Protein AF-A0A940QWM5-F1 (afdb_monomer)

Secondary structure (DSSP, 8-state):
-HHHHHHHHHHHHHHHHSS---HHHHHS-TTS-S---HHHHHHHHHHHHHH--TT-STTSHHHHHTTS----SGGG-----------THIIIIIIHHHHHHHHHHHHHHS-S--HHHHHHHHHHHHHHHHHHHHHSSB--SSTT-GGG-SSPPPBPHHHHHHHHHHHHHHHHHHHHHHHHTT---SS-TTTTT-HHHHHHHHHHHHHHHHHHTGGGTT-TTT-TGGGG-

Structure (mmCIF, N/CA/C/O backbone):
data_AF-A0A940QWM5-F1
#
_entry.id   AF-A0A940QWM5-F1
#
loop_
_atom_site.group_PDB
_atom_site.id
_atom_site.type_symbol
_atom_site.label_atom_id
_atom_site.label_alt_id
_atom_site.label_comp_id
_atom_site.label_asym_id
_atom_site.label_entity_id
_atom_site.label_seq_id
_atom_site.pdbx_PDB_ins_code
_atom_site.Cartn_x
_atom_site.Cartn_y
_atom_site.Cartn_z
_a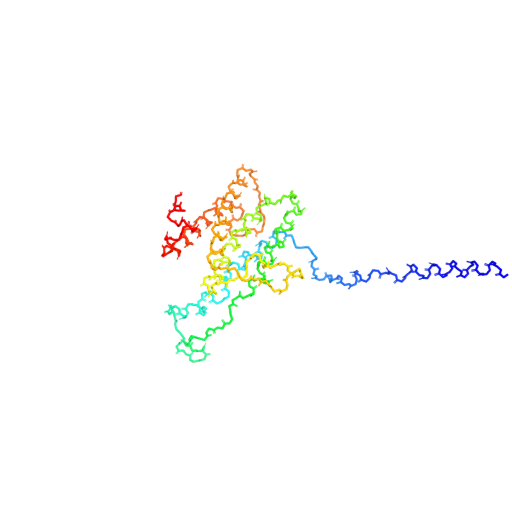tom_site.occupancy
_atom_site.B_iso_or_equiv
_atom_site.auth_seq_id
_atom_site.auth_comp_id
_atom_site.auth_asym_id
_atom_site.auth_atom_id
_atom_site.pdbx_PDB_model_num
ATOM 1 N N . MET A 1 1 ? 19.180 -44.931 -60.165 1.00 54.53 1 MET A N 1
ATOM 2 C CA . MET A 1 1 ? 18.031 -45.004 -59.230 1.00 54.53 1 MET A CA 1
ATOM 3 C C . MET A 1 1 ? 18.411 -44.701 -57.780 1.00 54.53 1 MET A C 1
ATOM 5 O O . MET A 1 1 ? 17.849 -43.767 -57.232 1.00 54.53 1 MET A O 1
ATOM 9 N N . LYS A 1 2 ? 19.409 -45.367 -57.171 1.00 53.19 2 LYS A N 1
ATOM 10 C CA . LYS A 1 2 ? 19.824 -45.091 -55.772 1.00 53.19 2 LYS A CA 1
ATOM 11 C C . LYS A 1 2 ? 20.238 -43.626 -55.506 1.00 53.19 2 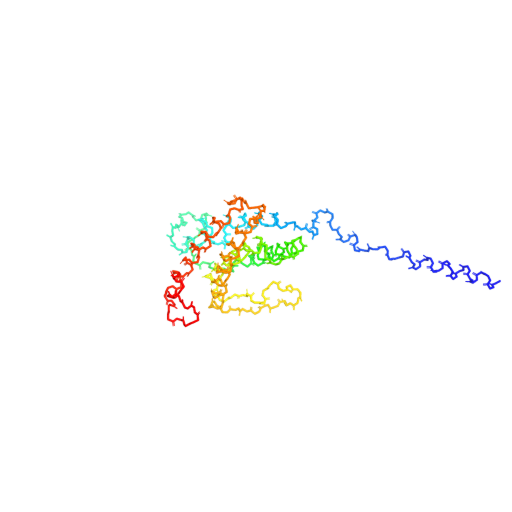LYS A C 1
ATOM 13 O O . LYS A 1 2 ? 19.838 -43.060 -54.502 1.00 53.19 2 LYS A O 1
ATOM 18 N N . LYS A 1 3 ? 20.945 -42.973 -56.443 1.00 61.34 3 LYS A N 1
ATOM 19 C CA . LYS A 1 3 ? 21.358 -41.552 -56.329 1.00 61.34 3 LYS A CA 1
ATOM 20 C C . LYS A 1 3 ? 20.189 -40.547 -56.339 1.00 61.34 3 LYS A C 1
ATOM 22 O O . LYS A 1 3 ? 20.289 -39.502 -55.712 1.00 61.34 3 LYS A O 1
ATOM 27 N N . ILE A 1 4 ? 19.078 -40.888 -57.001 1.00 75.69 4 ILE A N 1
ATOM 28 C CA . ILE A 1 4 ? 17.851 -40.071 -57.036 1.00 75.69 4 ILE A CA 1
ATOM 29 C C . ILE A 1 4 ? 17.110 -40.137 -55.697 1.00 75.69 4 ILE A C 1
ATOM 31 O O . ILE A 1 4 ? 16.629 -39.115 -55.223 1.00 75.69 4 ILE A O 1
ATOM 35 N N . PHE A 1 5 ? 17.105 -41.303 -55.042 1.00 75.25 5 PHE A N 1
ATOM 36 C CA . PHE A 1 5 ? 16.548 -41.450 -53.695 1.00 75.25 5 PHE A CA 1
ATOM 37 C C . PHE A 1 5 ? 17.319 -40.634 -52.647 1.00 75.25 5 PHE A C 1
ATOM 39 O O . PHE A 1 5 ? 16.693 -40.018 -51.791 1.00 75.25 5 PHE A O 1
ATOM 46 N N . TYR A 1 6 ? 18.652 -40.553 -52.743 1.00 78.88 6 TYR A N 1
ATOM 47 C CA . TYR A 1 6 ? 19.446 -39.699 -51.846 1.00 78.88 6 TYR A CA 1
ATOM 48 C C . TYR A 1 6 ? 19.176 -38.202 -52.061 1.00 78.88 6 TYR A C 1
ATOM 50 O O . TYR A 1 6 ? 19.052 -37.464 -51.089 1.00 78.88 6 TYR A O 1
ATOM 58 N N . LEU A 1 7 ? 19.012 -37.756 -53.312 1.00 78.44 7 LEU A N 1
ATOM 59 C CA . LEU A 1 7 ? 18.635 -36.371 -53.629 1.00 78.44 7 LEU A CA 1
ATOM 60 C C . LEU A 1 7 ? 17.230 -36.016 -53.117 1.00 78.44 7 LEU A C 1
ATOM 62 O O . LEU A 1 7 ? 17.042 -34.947 -52.545 1.00 78.44 7 LEU A O 1
ATOM 66 N N . LEU A 1 8 ? 16.265 -36.929 -53.255 1.00 78.56 8 LEU A N 1
ATOM 67 C CA . LEU A 1 8 ? 14.910 -36.771 -52.714 1.00 78.56 8 LEU A CA 1
ATOM 68 C C . LEU A 1 8 ? 14.879 -36.757 -51.180 1.00 78.56 8 LEU A C 1
ATOM 70 O O . LEU A 1 8 ? 14.097 -36.005 -50.603 1.00 78.56 8 LEU A O 1
ATOM 74 N N . ALA A 1 9 ? 15.735 -37.541 -50.519 1.00 78.44 9 ALA A N 1
ATOM 75 C CA . ALA A 1 9 ? 15.852 -37.557 -49.062 1.00 78.44 9 ALA A CA 1
ATOM 76 C C . ALA A 1 9 ? 16.466 -36.257 -48.513 1.00 78.44 9 ALA A C 1
ATOM 78 O O . ALA A 1 9 ? 15.956 -35.702 -47.543 1.00 78.44 9 ALA A O 1
ATOM 79 N N . VAL A 1 10 ? 17.509 -35.729 -49.165 1.00 78.81 10 VAL A N 1
ATOM 80 C CA . VAL A 1 10 ? 18.118 -34.437 -48.803 1.00 78.81 10 VAL A CA 1
ATOM 81 C C . VAL A 1 10 ? 17.146 -33.282 -49.062 1.00 78.81 10 VAL A C 1
ATOM 83 O O . VAL A 1 10 ? 16.999 -32.410 -48.211 1.00 78.81 10 VAL A O 1
ATOM 86 N N . ALA A 1 11 ? 16.413 -33.304 -50.181 1.00 75.50 11 ALA A N 1
ATOM 87 C CA . ALA A 1 11 ? 15.377 -32.312 -50.466 1.00 75.50 11 ALA A CA 1
ATOM 88 C C . ALA A 1 11 ? 14.242 -32.345 -49.428 1.00 75.50 11 ALA A C 1
ATOM 90 O O . ALA A 1 11 ? 13.828 -31.293 -48.949 1.00 75.50 11 ALA A O 1
ATOM 91 N N . ASN A 1 12 ? 13.792 -33.534 -49.008 1.00 70.31 12 ASN A N 1
ATOM 92 C CA . ASN A 1 12 ? 12.804 -33.667 -47.931 1.00 70.31 12 ASN A CA 1
ATOM 93 C C . ASN A 1 12 ? 13.318 -33.096 -46.602 1.00 70.31 12 ASN A C 1
ATOM 95 O O . ASN A 1 12 ? 12.581 -32.394 -45.918 1.00 70.31 12 ASN A O 1
ATOM 99 N N . MET A 1 13 ? 14.590 -33.333 -46.267 1.00 68.00 13 MET A N 1
ATOM 100 C CA . MET A 1 13 ? 15.215 -32.852 -45.029 1.00 68.00 13 MET A CA 1
ATOM 101 C C . MET A 1 13 ? 15.344 -31.315 -44.974 1.00 68.00 13 MET A C 1
ATOM 103 O O . MET A 1 13 ? 15.292 -30.729 -43.894 1.00 68.00 13 MET A O 1
ATOM 107 N N . ILE A 1 14 ? 15.448 -30.647 -46.129 1.00 67.25 14 ILE A N 1
ATOM 108 C CA . ILE A 1 14 ? 15.460 -29.175 -46.237 1.00 67.25 14 ILE A CA 1
ATOM 109 C C . ILE A 1 14 ? 14.042 -28.586 -46.107 1.00 67.25 14 ILE A C 1
ATOM 111 O O . ILE A 1 14 ? 13.872 -27.478 -45.603 1.00 67.25 14 ILE A O 1
ATOM 115 N N . ILE A 1 15 ? 13.003 -29.327 -46.505 1.00 66.06 15 ILE A N 1
ATOM 116 C CA . ILE A 1 15 ? 11.611 -28.854 -46.432 1.00 66.06 15 ILE A CA 1
ATOM 117 C C . ILE A 1 15 ? 11.089 -28.887 -44.984 1.00 66.06 15 ILE A C 1
ATOM 119 O O . ILE A 1 15 ? 10.411 -27.951 -44.562 1.00 66.06 15 ILE A O 1
ATOM 123 N N . VAL A 1 16 ? 11.457 -29.895 -44.179 1.00 63.28 16 VAL A N 1
ATOM 124 C CA . VAL A 1 16 ? 11.027 -29.977 -42.764 1.00 63.28 16 VAL A CA 1
ATOM 125 C C . VAL A 1 16 ? 11.722 -28.981 -41.826 1.00 63.28 16 VAL A C 1
ATOM 127 O O . VAL A 1 16 ? 11.174 -28.678 -40.771 1.00 63.28 16 VAL A O 1
ATOM 130 N N . SER A 1 17 ? 12.872 -28.407 -42.197 1.00 61.56 17 SER A N 1
ATOM 131 C CA . SER A 1 17 ? 13.551 -27.371 -41.395 1.00 61.56 17 SER A CA 1
ATOM 132 C C . SER A 1 17 ? 13.038 -25.947 -41.660 1.00 61.56 17 SER A C 1
ATOM 134 O O . SER A 1 17 ? 13.296 -25.040 -40.870 1.00 61.56 17 SER A O 1
ATOM 136 N N . SER A 1 18 ? 12.259 -25.735 -42.729 1.00 60.62 18 SER A N 1
ATOM 137 C CA . SER A 1 18 ? 11.735 -24.415 -43.116 1.00 60.62 18 SER A CA 1
ATOM 138 C C . SER A 1 18 ? 10.370 -24.064 -42.496 1.00 60.62 18 SER A C 1
ATOM 140 O O . SER A 1 18 ? 9.967 -22.900 -42.557 1.00 60.62 18 SER A O 1
ATOM 142 N N . CYS A 1 19 ? 9.644 -25.023 -41.913 1.00 58.97 19 CYS A N 1
ATOM 143 C CA . CYS A 1 19 ? 8.270 -24.821 -41.421 1.00 58.97 19 CYS A CA 1
ATOM 144 C C . CYS A 1 19 ? 8.145 -24.475 -39.926 1.00 58.97 19 CYS A C 1
ATOM 146 O O . CYS A 1 19 ? 7.031 -24.384 -39.421 1.00 58.97 19 CYS A O 1
ATOM 148 N N . GLN A 1 20 ? 9.246 -24.206 -39.222 1.00 56.38 20 GLN A N 1
ATOM 149 C CA . GLN A 1 20 ? 9.218 -23.688 -37.844 1.00 56.38 20 GLN A CA 1
ATOM 150 C C . GLN A 1 20 ? 9.724 -22.241 -37.754 1.00 56.38 20 GLN A C 1
ATOM 152 O O . GLN A 1 20 ? 10.465 -21.874 -36.843 1.00 56.38 20 GLN A O 1
ATOM 157 N N . LYS A 1 21 ? 9.325 -21.376 -38.695 1.00 55.66 21 LYS A N 1
ATOM 158 C CA . LYS A 1 21 ? 9.526 -19.929 -38.528 1.00 55.66 21 LYS A CA 1
ATOM 159 C C . LYS A 1 21 ? 8.584 -19.407 -37.432 1.00 55.66 21 LYS A C 1
ATOM 161 O O . LYS A 1 21 ? 7.439 -19.076 -37.700 1.00 55.66 21 LYS A O 1
ATOM 166 N N . ARG A 1 22 ? 9.097 -19.433 -36.197 1.00 57.00 22 ARG A N 1
ATOM 167 C CA . ARG A 1 22 ? 8.758 -18.648 -34.992 1.00 57.00 22 ARG A CA 1
ATOM 168 C C . ARG A 1 22 ? 7.387 -17.953 -35.023 1.00 57.00 22 ARG A C 1
ATOM 170 O O . ARG A 1 22 ? 7.308 -16.738 -35.179 1.00 57.00 22 ARG A O 1
ATOM 177 N N . PHE A 1 23 ? 6.315 -18.712 -34.788 1.00 60.72 23 PHE A N 1
ATOM 178 C CA . PHE A 1 23 ? 4.991 -18.146 -34.482 1.00 60.72 23 PHE A CA 1
ATOM 179 C C . PHE A 1 23 ? 5.047 -17.152 -33.309 1.00 60.72 23 PHE A C 1
ATOM 181 O O . PHE A 1 23 ? 4.316 -16.164 -33.302 1.00 60.72 23 PHE A O 1
ATOM 188 N N . ASP A 1 24 ? 5.978 -17.364 -32.378 1.00 64.12 24 ASP A N 1
ATOM 189 C CA . ASP A 1 24 ? 6.216 -16.505 -31.219 1.00 64.12 24 ASP A CA 1
ATOM 190 C C . ASP A 1 24 ? 6.539 -15.049 -31.599 1.00 64.12 24 ASP A C 1
ATOM 192 O O . ASP A 1 24 ? 6.161 -14.130 -30.880 1.00 64.12 24 ASP A O 1
ATOM 196 N N . GLU A 1 25 ? 7.205 -14.803 -32.737 1.00 65.62 25 GLU A N 1
ATOM 197 C CA . GLU A 1 25 ? 7.514 -13.436 -33.190 1.00 65.62 25 GLU A CA 1
ATOM 198 C C . GLU A 1 25 ? 6.283 -12.708 -33.744 1.00 65.62 25 GLU A C 1
ATOM 200 O O . GLU A 1 25 ? 6.202 -11.489 -33.631 1.00 65.62 25 GLU A O 1
ATOM 205 N N . LEU A 1 26 ? 5.305 -13.439 -34.291 1.00 67.62 26 LEU A N 1
ATOM 206 C CA . LEU A 1 26 ? 4.043 -12.876 -34.788 1.00 67.62 26 LEU A CA 1
ATOM 207 C C . LEU A 1 26 ? 3.031 -12.615 -33.664 1.00 67.62 26 LEU A C 1
ATOM 209 O O . LEU A 1 26 ? 2.110 -11.821 -33.841 1.00 67.62 26 LEU A O 1
ATOM 213 N N . GLN A 1 27 ? 3.190 -13.275 -32.512 1.00 68.38 27 GLN A N 1
ATOM 214 C CA . GLN A 1 27 ? 2.383 -13.019 -31.316 1.00 68.38 27 GLN A CA 1
ATOM 215 C C . GLN A 1 27 ? 2.875 -11.815 -30.507 1.00 68.38 27 GLN A C 1
ATOM 217 O O . GLN A 1 27 ? 2.124 -11.287 -29.684 1.00 68.38 27 GLN A O 1
ATOM 222 N N . LYS A 1 28 ? 4.111 -11.354 -30.736 1.00 69.69 28 LYS A N 1
ATOM 223 C CA . LYS A 1 28 ? 4.620 -10.140 -30.099 1.00 69.69 28 LYS A CA 1
ATOM 224 C C . LYS A 1 28 ? 3.890 -8.930 -30.653 1.00 69.69 28 LYS A C 1
ATOM 226 O O . LYS A 1 28 ? 4.071 -8.554 -31.806 1.00 69.69 28 LYS A O 1
ATOM 231 N N . ASN A 1 29 ? 3.075 -8.306 -29.812 1.00 72.19 29 ASN A N 1
ATOM 232 C CA . ASN A 1 29 ? 2.427 -7.052 -30.153 1.00 72.19 29 ASN A CA 1
ATOM 233 C C . ASN A 1 29 ? 3.481 -5.929 -30.148 1.00 72.19 29 ASN A C 1
ATOM 235 O O . ASN A 1 29 ? 3.930 -5.547 -29.070 1.00 72.19 29 ASN A O 1
ATOM 239 N N . PRO A 1 30 ? 3.857 -5.350 -31.304 1.00 70.00 30 PRO A N 1
ATOM 240 C CA . PRO A 1 30 ? 4.897 -4.321 -31.362 1.00 70.00 30 PRO A CA 1
ATOM 241 C C . PRO A 1 30 ? 4.479 -3.010 -30.675 1.00 70.00 30 PRO A C 1
ATOM 243 O O . PRO A 1 30 ? 5.323 -2.152 -30.431 1.00 70.00 30 PRO A O 1
ATOM 246 N N . ASN A 1 31 ? 3.190 -2.852 -30.355 1.00 73.88 31 ASN A N 1
ATOM 247 C CA . ASN A 1 31 ? 2.646 -1.680 -29.672 1.00 73.88 31 ASN A CA 1
ATOM 248 C C . ASN A 1 31 ? 2.609 -1.837 -28.143 1.00 73.88 31 ASN A C 1
ATOM 250 O O . ASN A 1 31 ? 2.188 -0.912 -27.450 1.00 73.88 31 ASN A O 1
ATOM 254 N N . VAL A 1 32 ? 3.001 -2.996 -27.604 1.00 65.50 32 VAL A N 1
ATOM 255 C CA . VAL A 1 32 ? 3.015 -3.264 -26.162 1.00 65.50 32 VAL A CA 1
ATOM 256 C C . VAL A 1 32 ? 4.427 -3.660 -25.763 1.00 65.50 32 VAL A C 1
ATOM 258 O O . VAL A 1 32 ? 5.011 -4.572 -26.336 1.00 65.50 32 VAL A O 1
ATOM 261 N N . SER A 1 33 ? 4.993 -2.959 -24.780 1.00 66.00 33 SER A N 1
ATOM 262 C CA . SER A 1 33 ? 6.296 -3.346 -24.249 1.00 66.00 33 SER A CA 1
ATOM 263 C C . SER A 1 33 ? 6.164 -4.638 -23.447 1.00 66.00 33 SER A C 1
ATOM 265 O O . SER A 1 33 ? 5.393 -4.685 -22.488 1.00 66.00 33 SER A O 1
ATOM 267 N N . ASP A 1 34 ? 6.962 -5.650 -23.792 1.00 68.12 34 ASP A N 1
ATOM 268 C CA . ASP A 1 34 ? 7.088 -6.884 -23.003 1.00 68.12 34 ASP A CA 1
ATOM 269 C C . ASP A 1 34 ? 7.675 -6.606 -21.602 1.00 68.12 34 ASP A C 1
ATOM 271 O O . ASP A 1 34 ? 7.475 -7.382 -20.669 1.00 68.12 34 ASP A O 1
ATOM 275 N N . VAL A 1 35 ? 8.414 -5.496 -21.449 1.00 73.94 35 VAL A N 1
ATOM 276 C CA . VAL A 1 35 ? 9.141 -5.132 -20.226 1.00 73.94 35 VAL A CA 1
ATOM 277 C C . VAL A 1 35 ? 8.912 -3.656 -19.907 1.00 73.94 35 VAL A C 1
ATOM 279 O O . VAL A 1 35 ? 9.296 -2.773 -20.677 1.00 73.94 35 VAL A O 1
ATOM 282 N N . ALA A 1 36 ? 8.292 -3.367 -18.764 1.00 84.69 36 ALA A N 1
ATOM 283 C CA . ALA A 1 36 ? 8.139 -2.004 -18.262 1.00 84.69 36 ALA A CA 1
ATOM 284 C C . ALA A 1 36 ? 9.213 -1.726 -17.197 1.00 84.69 36 ALA A C 1
ATOM 286 O O . ALA A 1 36 ? 9.302 -2.480 -16.228 1.00 84.69 36 ALA A O 1
ATOM 287 N N . PRO A 1 37 ? 10.038 -0.675 -17.339 1.00 92.19 37 PRO A N 1
ATOM 288 C CA . PRO A 1 37 ? 11.067 -0.386 -16.352 1.00 92.19 37 PRO A CA 1
ATOM 289 C C . PRO A 1 37 ? 10.434 0.047 -15.009 1.00 92.19 37 PRO A C 1
ATOM 291 O O . PRO A 1 37 ? 9.381 0.700 -15.008 1.00 92.19 37 PRO A O 1
ATOM 294 N N . PRO A 1 38 ? 11.062 -0.277 -13.858 1.00 95.81 38 PRO A N 1
ATOM 295 C CA . PRO A 1 38 ? 10.472 -0.057 -12.533 1.00 95.81 38 PRO A CA 1
ATOM 296 C C . PRO A 1 38 ? 10.094 1.395 -12.243 1.00 95.81 38 PRO A C 1
ATOM 298 O O . PRO A 1 38 ? 9.113 1.651 -11.557 1.00 95.81 38 PRO A O 1
ATOM 301 N N . ASN A 1 39 ? 10.833 2.356 -12.794 1.00 96.31 39 ASN A N 1
ATOM 302 C CA . ASN A 1 39 ? 10.568 3.783 -12.626 1.00 96.31 39 ASN A CA 1
ATOM 303 C C . ASN A 1 39 ? 9.244 4.231 -13.263 1.00 96.31 39 ASN A C 1
ATOM 305 O O . ASN A 1 39 ? 8.525 5.033 -12.672 1.00 96.31 39 ASN A O 1
ATOM 309 N N . LEU A 1 40 ? 8.897 3.713 -14.444 1.00 95.69 40 LEU A N 1
ATOM 310 C CA . LEU A 1 40 ? 7.619 4.018 -15.093 1.00 95.69 40 LEU A CA 1
ATOM 311 C C . LEU A 1 40 ? 6.458 3.338 -14.366 1.00 95.69 40 LEU A C 1
ATOM 313 O O . LEU A 1 40 ? 5.396 3.939 -14.213 1.00 95.69 40 LEU A O 1
ATOM 317 N N . LEU A 1 41 ? 6.676 2.118 -13.867 1.00 96.00 41 LEU A N 1
ATOM 318 C CA . LEU A 1 41 ? 5.698 1.427 -13.028 1.00 96.00 41 LEU A CA 1
ATOM 319 C C . LEU A 1 41 ? 5.469 2.177 -11.715 1.00 96.00 41 LEU A C 1
ATOM 321 O O . LEU A 1 41 ? 4.319 2.406 -11.352 1.00 96.00 41 LEU A O 1
ATOM 325 N N . LEU A 1 42 ? 6.535 2.631 -11.048 1.00 97.38 42 LEU A N 1
ATOM 326 C CA . LEU A 1 42 ? 6.434 3.459 -9.850 1.00 97.38 42 LEU A CA 1
ATOM 327 C C . LEU A 1 42 ? 5.654 4.740 -10.144 1.00 97.38 42 LEU A C 1
ATOM 329 O O . LEU A 1 42 ? 4.693 5.035 -9.443 1.00 97.38 42 LEU A O 1
ATOM 333 N N . ASN A 1 43 ? 6.005 5.463 -11.208 1.00 96.25 43 ASN A N 1
ATOM 334 C CA . ASN A 1 43 ? 5.303 6.683 -11.594 1.00 96.25 43 ASN A CA 1
ATOM 335 C C . ASN A 1 43 ? 3.798 6.440 -11.787 1.00 96.25 43 ASN A C 1
ATOM 337 O O . ASN A 1 43 ? 2.976 7.152 -11.213 1.00 96.25 43 ASN A O 1
ATOM 341 N N . LYS A 1 44 ? 3.426 5.379 -12.510 1.00 94.19 44 LYS A N 1
ATOM 342 C CA . LYS A 1 44 ? 2.024 4.986 -12.656 1.00 94.19 44 LYS A CA 1
ATOM 343 C C . LYS A 1 44 ? 1.368 4.672 -11.307 1.00 94.19 44 LYS A C 1
ATOM 345 O O . LYS A 1 44 ? 0.280 5.164 -11.041 1.00 94.19 44 LYS A O 1
ATOM 350 N N . LEU A 1 45 ? 2.009 3.873 -10.458 1.00 95.44 45 LEU A N 1
ATOM 351 C CA . LEU A 1 45 ? 1.462 3.480 -9.155 1.00 95.44 45 LEU A CA 1
ATOM 352 C C . LEU A 1 45 ? 1.237 4.679 -8.229 1.00 95.44 45 LEU A C 1
ATOM 354 O O . LEU A 1 45 ? 0.268 4.706 -7.471 1.00 95.44 45 LEU A O 1
ATOM 358 N N . LEU A 1 46 ? 2.118 5.677 -8.293 1.00 95.38 46 LEU A N 1
ATOM 359 C CA . LEU A 1 46 ? 1.960 6.927 -7.560 1.00 95.38 46 LEU A CA 1
ATOM 360 C C . LEU A 1 46 ? 0.825 7.785 -8.140 1.00 95.38 46 LEU A C 1
ATOM 362 O O . LEU A 1 46 ? 0.118 8.450 -7.384 1.00 95.38 46 LEU A O 1
ATOM 366 N N . ASN A 1 47 ? 0.607 7.750 -9.458 1.00 92.69 47 ASN A N 1
ATOM 367 C CA . ASN A 1 47 ? -0.554 8.388 -10.079 1.00 92.69 47 ASN A CA 1
ATOM 368 C C . ASN A 1 47 ? -1.862 7.711 -9.640 1.00 92.69 47 ASN A C 1
ATOM 370 O O . ASN A 1 47 ? -2.781 8.403 -9.203 1.00 92.69 47 ASN A O 1
ATOM 374 N N . ASP A 1 48 ? -1.902 6.377 -9.634 1.00 89.50 48 ASP A N 1
ATOM 375 C CA . ASP A 1 48 ? -3.039 5.607 -9.123 1.00 89.50 48 ASP A CA 1
ATOM 376 C C . ASP A 1 48 ? -3.306 5.956 -7.645 1.00 89.50 48 ASP A C 1
ATOM 378 O O . ASP A 1 48 ? -4.442 6.225 -7.266 1.00 89.50 48 ASP A O 1
ATOM 382 N N . LEU A 1 49 ? -2.252 6.080 -6.825 1.00 89.94 49 LEU A N 1
ATOM 383 C CA . LEU A 1 49 ? -2.374 6.499 -5.423 1.00 89.94 49 LEU A CA 1
ATOM 384 C C . LEU A 1 49 ? -3.016 7.890 -5.287 1.00 89.94 49 LEU A C 1
ATOM 386 O O . LEU A 1 49 ? -3.800 8.118 -4.368 1.00 89.94 49 LEU A O 1
ATOM 390 N N . SER A 1 50 ? -2.695 8.818 -6.194 1.00 84.75 50 SER A N 1
ATOM 391 C CA . SER A 1 50 ? -3.255 10.177 -6.192 1.00 84.75 50 SER A CA 1
ATOM 392 C C . SER A 1 50 ? -4.733 10.225 -6.592 1.00 84.75 50 SER A C 1
ATOM 394 O O . SER A 1 50 ? -5.465 11.086 -6.106 1.00 84.75 50 SER A O 1
ATOM 396 N N . ALA A 1 51 ? -5.179 9.286 -7.431 1.00 80.44 51 ALA A N 1
ATOM 397 C CA . ALA A 1 51 ? -6.582 9.137 -7.810 1.00 80.44 51 ALA A CA 1
ATOM 398 C C . ALA A 1 51 ? -7.437 8.535 -6.678 1.00 80.44 51 ALA A C 1
ATOM 400 O O . ALA A 1 51 ? -8.662 8.646 -6.702 1.00 80.44 51 ALA A O 1
ATOM 401 N N . GLY A 1 52 ? -6.795 7.948 -5.663 1.00 74.62 52 GLY A N 1
ATOM 402 C CA . GLY A 1 52 ? -7.457 7.279 -4.553 1.00 74.62 52 GLY A CA 1
ATOM 403 C C . GLY A 1 52 ? -7.860 5.848 -4.898 1.00 74.62 52 GLY A C 1
ATOM 404 O O . GLY A 1 52 ? -7.347 5.230 -5.826 1.00 74.62 52 GLY A O 1
ATOM 405 N N . ILE A 1 53 ? -8.771 5.298 -4.104 1.00 72.44 53 ILE A N 1
ATOM 406 C CA . ILE A 1 53 ? -9.306 3.950 -4.301 1.00 72.44 53 ILE A CA 1
ATOM 407 C C . ILE A 1 53 ? -10.749 4.089 -4.751 1.00 72.44 53 ILE A C 1
ATOM 409 O O . ILE A 1 53 ? -11.488 4.859 -4.141 1.00 72.44 53 ILE A O 1
ATOM 413 N N . GLY A 1 54 ? -11.143 3.350 -5.793 1.00 65.44 54 GLY A N 1
ATOM 414 C CA . GLY A 1 54 ? -12.493 3.411 -6.349 1.00 65.44 54 GLY A CA 1
ATOM 415 C C . GLY A 1 54 ? -13.573 3.295 -5.266 1.00 65.44 54 GLY A C 1
ATOM 416 O O . GLY A 1 54 ? -13.573 2.364 -4.461 1.00 65.44 54 GLY A O 1
ATOM 417 N N . GLY A 1 55 ? -14.474 4.275 -5.226 1.00 61.38 55 GLY A N 1
ATOM 418 C CA . GLY A 1 55 ? -15.526 4.437 -4.224 1.00 61.38 55 GLY A CA 1
ATOM 419 C C . GLY A 1 55 ? -15.155 5.347 -3.043 1.00 61.38 55 GLY A C 1
ATOM 420 O O . GLY A 1 55 ? -16.065 5.827 -2.359 1.00 61.38 55 GLY A O 1
ATOM 421 N N . VAL A 1 56 ? -13.863 5.613 -2.810 1.00 68.12 56 VAL A N 1
ATOM 422 C CA . VAL A 1 56 ? -13.303 6.427 -1.705 1.00 68.12 56 VAL A CA 1
ATOM 423 C C . VAL A 1 56 ? -12.734 7.768 -2.200 1.00 68.12 56 VAL A C 1
ATOM 425 O O . VAL A 1 56 ? -12.026 8.470 -1.479 1.00 68.12 56 VAL A O 1
ATOM 428 N N . GLU A 1 57 ? -13.039 8.160 -3.431 1.00 72.56 57 GLU A N 1
ATOM 429 C CA . GLU A 1 57 ? -12.689 9.468 -3.973 1.00 72.56 57 GLU A CA 1
ATOM 430 C C . GLU A 1 57 ? -13.453 10.624 -3.285 1.00 72.56 57 GLU A C 1
ATOM 432 O O . GLU A 1 57 ? -14.557 10.435 -2.750 1.00 72.56 57 GLU A O 1
ATOM 437 N N . PRO A 1 58 ? -12.902 11.855 -3.298 1.00 70.38 58 PRO A N 1
ATOM 438 C CA . PRO A 1 58 ? -13.644 13.047 -2.904 1.00 70.38 58 PRO A CA 1
ATOM 439 C C . PRO A 1 58 ? -14.949 13.150 -3.691 1.00 70.38 58 PRO A C 1
ATOM 441 O O . PRO A 1 58 ? -14.963 12.974 -4.906 1.00 70.38 58 PRO A O 1
ATOM 444 N N . PHE A 1 59 ? -16.054 13.432 -3.000 1.00 77.25 59 PHE A N 1
ATOM 445 C CA . PHE A 1 59 ? -17.391 13.428 -3.608 1.00 77.25 59 PHE A CA 1
ATOM 446 C C . PHE A 1 59 ? -17.763 12.085 -4.276 1.00 77.25 59 PHE A C 1
ATOM 448 O O . PHE A 1 59 ? -18.613 12.025 -5.165 1.00 77.25 59 PHE A O 1
ATOM 455 N N . GLY A 1 60 ? -17.159 10.991 -3.809 1.00 79.69 60 GLY A N 1
ATOM 456 C CA . GLY A 1 60 ? -17.483 9.619 -4.175 1.00 79.69 60 GLY A CA 1
ATOM 457 C C . GLY A 1 60 ? -18.615 9.025 -3.343 1.00 79.69 60 GLY A C 1
ATOM 458 O O . GLY A 1 60 ? -19.282 9.715 -2.562 1.00 79.69 60 GLY A O 1
ATOM 459 N N . ALA A 1 61 ? -18.839 7.722 -3.505 1.00 81.69 61 ALA A N 1
ATOM 460 C CA . ALA A 1 61 ? -19.897 6.993 -2.805 1.00 81.69 61 ALA A CA 1
ATOM 461 C C . ALA A 1 61 ? -19.690 6.973 -1.279 1.00 81.69 61 ALA A C 1
ATOM 463 O O . ALA A 1 61 ? -20.617 7.302 -0.539 1.00 81.69 61 ALA A O 1
ATOM 464 N N . VAL A 1 62 ? -18.468 6.700 -0.805 1.00 82.75 62 VAL A N 1
ATOM 465 C CA . VAL A 1 62 ? -18.150 6.649 0.635 1.00 82.75 62 VAL A CA 1
ATOM 466 C C . VAL A 1 62 ? -18.417 7.982 1.329 1.00 82.75 62 VAL A C 1
ATOM 468 O O . VAL A 1 62 ? -18.954 7.999 2.433 1.00 82.75 62 VAL A O 1
ATOM 471 N N . ALA A 1 63 ? -18.120 9.113 0.687 1.00 84.88 63 ALA A N 1
ATOM 472 C CA . ALA A 1 63 ? -18.398 10.416 1.280 1.00 84.88 63 ALA A CA 1
ATOM 473 C C . ALA A 1 63 ? -19.913 10.727 1.382 1.00 84.88 63 ALA A C 1
ATOM 475 O O . ALA A 1 63 ? -20.304 11.451 2.299 1.00 84.88 63 ALA A O 1
ATOM 476 N N . ARG A 1 64 ? -20.776 10.131 0.535 1.00 86.44 64 ARG A N 1
ATOM 477 C CA . ARG A 1 64 ? -22.248 10.177 0.726 1.00 86.44 64 ARG A CA 1
ATOM 478 C C . ARG A 1 64 ? -22.713 9.242 1.821 1.00 86.44 64 ARG A C 1
ATOM 480 O O . ARG A 1 64 ? -23.540 9.636 2.632 1.00 86.44 64 ARG A O 1
ATOM 487 N N . TYR A 1 65 ? -22.189 8.018 1.856 1.00 86.56 65 TYR A N 1
ATOM 488 C CA . TYR A 1 65 ? -22.553 7.044 2.887 1.00 86.56 65 TYR A CA 1
ATOM 489 C C . TYR A 1 65 ? -22.180 7.548 4.287 1.00 86.56 65 TYR A C 1
ATOM 491 O O . TYR A 1 65 ? -22.939 7.358 5.230 1.00 86.56 65 TYR A O 1
ATOM 499 N N . SER A 1 66 ? -21.070 8.282 4.393 1.00 88.25 66 SER A N 1
ATOM 500 C CA . SER A 1 66 ? -20.641 8.991 5.606 1.00 88.25 66 SER A CA 1
ATOM 501 C C . SER A 1 66 ? -21.338 10.342 5.826 1.00 88.25 66 SER A C 1
ATOM 503 O O . SER A 1 66 ? -20.996 11.054 6.763 1.00 88.25 66 SER A O 1
ATOM 505 N N . GLN A 1 67 ? -22.296 10.710 4.969 1.00 90.06 67 GLN A N 1
ATOM 506 C CA . GLN A 1 67 ? -23.109 11.929 5.056 1.00 90.06 67 GLN A CA 1
ATOM 507 C C . GLN A 1 67 ? -22.318 13.249 5.074 1.00 90.06 67 GLN A C 1
ATOM 509 O O . GLN A 1 67 ? -22.815 14.267 5.550 1.00 90.06 67 GLN A O 1
ATOM 514 N N . TYR A 1 68 ? -21.111 13.277 4.499 1.00 89.31 68 TYR A N 1
ATOM 515 C CA . TYR A 1 68 ? -20.380 14.536 4.307 1.00 89.31 68 TYR A CA 1
ATOM 516 C C . TYR A 1 68 ? -21.059 15.449 3.282 1.00 89.31 68 TYR A C 1
ATOM 518 O O . TYR A 1 68 ? -20.908 16.667 3.339 1.00 89.31 68 TYR A O 1
ATOM 526 N N . TYR A 1 69 ? -21.803 14.868 2.341 1.00 86.81 69 TYR A N 1
ATOM 527 C CA . TYR A 1 69 ? -22.644 15.591 1.396 1.00 86.81 69 TYR A CA 1
ATOM 528 C C . TYR A 1 69 ? -23.811 14.706 0.937 1.00 86.81 69 TYR A C 1
ATOM 530 O O . TYR A 1 69 ? -23.775 13.483 1.088 1.00 86.81 69 TYR A O 1
ATOM 538 N N . CYS A 1 70 ? -24.840 15.323 0.357 1.00 88.94 70 CYS A N 1
ATOM 539 C CA . CYS A 1 70 ? -26.002 14.632 -0.196 1.00 88.94 70 CYS A CA 1
ATOM 540 C C . CYS A 1 70 ? -26.299 15.106 -1.625 1.00 88.94 70 CYS A C 1
ATOM 542 O O . CYS A 1 70 ? -25.953 16.221 -2.019 1.00 88.94 70 CYS A O 1
ATOM 544 N N . ARG A 1 71 ? -26.949 14.250 -2.413 1.00 87.56 71 ARG A N 1
ATOM 545 C CA . ARG A 1 71 ? -27.550 14.601 -3.699 1.00 87.56 71 ARG A CA 1
ATOM 546 C C . ARG A 1 71 ? -28.907 15.244 -3.431 1.00 87.56 71 ARG A C 1
ATOM 548 O O . ARG A 1 71 ? -29.802 14.602 -2.890 1.00 87.56 71 ARG A O 1
ATOM 555 N N . ASN A 1 72 ? -29.047 16.514 -3.791 1.00 90.00 72 ASN A N 1
ATOM 556 C CA . ASN A 1 72 ? -30.273 17.298 -3.607 1.00 90.00 72 ASN A CA 1
ATOM 557 C C . ASN A 1 72 ? -31.056 17.517 -4.915 1.00 90.00 72 ASN A C 1
ATOM 559 O O . ASN A 1 72 ? -32.103 18.157 -4.904 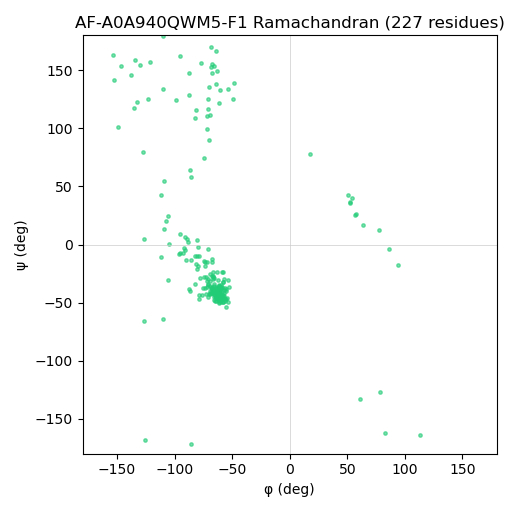1.00 90.00 72 ASN A O 1
ATOM 563 N N . TYR A 1 73 ? -30.559 16.989 -6.036 1.00 88.50 73 TYR A N 1
ATOM 564 C CA . TYR A 1 73 ? -31.204 17.079 -7.339 1.00 88.50 73 TYR A CA 1
ATOM 565 C C . TYR A 1 73 ? -31.217 15.704 -8.005 1.00 88.50 73 TYR A C 1
ATOM 567 O O . TYR A 1 73 ? -30.165 15.097 -8.213 1.00 88.50 73 TYR A O 1
ATOM 575 N N . GLN A 1 74 ? -32.417 15.225 -8.339 1.00 82.69 74 GLN A N 1
ATOM 576 C CA . GLN A 1 74 ? -32.675 13.847 -8.771 1.00 82.69 74 GLN A CA 1
ATOM 577 C C . GLN A 1 74 ? -31.850 13.419 -9.992 1.00 82.69 74 GLN A C 1
ATOM 579 O O . GLN A 1 74 ? -31.490 12.250 -10.095 1.00 82.69 74 GLN A O 1
ATOM 584 N N . TYR A 1 75 ? -31.497 14.352 -10.884 1.00 86.12 75 TYR A N 1
ATOM 585 C CA . TYR A 1 75 ? -30.642 14.074 -12.044 1.00 86.12 75 TYR A CA 1
ATOM 586 C C . TYR A 1 75 ? -29.292 13.460 -11.653 1.00 86.12 75 TYR A C 1
ATOM 588 O O . TYR A 1 75 ? -28.791 12.572 -12.337 1.00 86.12 75 TYR A O 1
ATOM 596 N N . TYR A 1 76 ? -28.708 13.904 -10.537 1.00 80.38 76 TYR A N 1
ATOM 597 C CA . TYR A 1 76 ? -27.427 13.381 -10.075 1.00 80.38 76 TYR A CA 1
ATOM 598 C C . TYR A 1 76 ? -27.570 12.051 -9.339 1.00 80.38 76 TYR A C 1
ATOM 600 O O . TYR A 1 76 ? -26.555 11.414 -9.093 1.00 80.38 76 TYR A O 1
ATOM 608 N N . GLY A 1 77 ? -28.793 11.621 -9.014 1.00 79.88 77 GLY A N 1
ATOM 609 C CA . GLY A 1 77 ? -29.133 10.371 -8.337 1.00 79.88 77 GLY A CA 1
ATOM 610 C C . GLY A 1 77 ? -29.704 10.581 -6.933 1.00 79.88 77 GLY A C 1
ATOM 611 O O . GLY A 1 77 ? -30.106 11.685 -6.568 1.00 79.88 77 GLY A O 1
ATOM 612 N N . ASP A 1 78 ? -29.724 9.511 -6.141 1.00 83.38 78 ASP A N 1
ATOM 613 C CA . ASP A 1 78 ? -30.306 9.488 -4.795 1.00 83.38 78 ASP A CA 1
ATOM 614 C C . ASP A 1 78 ? -29.252 9.372 -3.672 1.00 83.38 78 ASP A C 1
ATOM 616 O O . ASP A 1 78 ? -28.042 9.338 -3.913 1.00 83.38 78 ASP A O 1
ATOM 620 N N . ASN A 1 79 ? -29.731 9.353 -2.425 1.00 87.31 79 ASN A N 1
ATOM 621 C CA . ASN A 1 79 ? -28.926 9.191 -1.210 1.00 87.31 79 ASN A CA 1
ATOM 622 C C . ASN A 1 79 ? -29.081 7.791 -0.589 1.00 87.31 79 ASN A C 1
ATOM 624 O O . ASN A 1 79 ? -28.930 7.638 0.622 1.00 87.31 79 ASN A O 1
ATOM 628 N N . GLN A 1 80 ? -29.451 6.782 -1.383 1.00 86.50 80 GLN A N 1
ATOM 629 C CA . GLN A 1 80 ? -29.679 5.427 -0.886 1.00 86.50 80 GLN A CA 1
ATOM 630 C C . GLN A 1 80 ? -28.358 4.695 -0.622 1.00 86.50 80 GLN A C 1
ATOM 632 O O . GLN A 1 80 ? -27.318 4.985 -1.215 1.00 86.50 80 GLN A O 1
ATOM 637 N N . TYR A 1 81 ? -28.408 3.699 0.261 1.00 86.81 81 TYR A N 1
ATOM 638 C CA . TYR A 1 81 ? -27.285 2.804 0.546 1.00 86.81 81 TYR A CA 1
ATOM 639 C C . TYR A 1 81 ? -27.274 1.618 -0.426 1.00 86.81 81 TYR A C 1
ATOM 641 O O . TYR A 1 81 ? -27.454 0.466 -0.042 1.00 86.81 81 TYR A O 1
ATOM 649 N N . ASN A 1 82 ? -27.086 1.908 -1.711 1.00 81.19 82 ASN A N 1
ATOM 650 C CA . ASN A 1 82 ? -27.023 0.922 -2.791 1.00 81.19 82 ASN A CA 1
ATOM 651 C C . ASN A 1 82 ? -25.606 0.347 -2.958 1.00 81.19 82 ASN A C 1
ATOM 653 O O . ASN A 1 82 ? -24.985 0.452 -4.017 1.00 81.19 82 ASN A O 1
ATOM 657 N N . TRP A 1 83 ? -25.078 -0.243 -1.886 1.00 80.50 83 TRP A N 1
ATOM 658 C CA . TRP A 1 83 ? -23.749 -0.849 -1.900 1.00 80.50 83 TRP A CA 1
ATOM 659 C C . TRP A 1 83 ? -23.677 -1.972 -2.939 1.00 80.50 83 TRP A C 1
ATOM 661 O O . TRP A 1 83 ? -24.564 -2.819 -3.022 1.00 80.50 83 TRP A O 1
ATOM 671 N N . ASN A 1 84 ? -22.614 -1.956 -3.737 1.00 76.81 84 ASN A N 1
ATOM 672 C CA . ASN A 1 84 ? -22.351 -2.936 -4.786 1.00 76.81 84 ASN A CA 1
ATOM 673 C C . ASN A 1 84 ? -20.948 -3.537 -4.575 1.00 76.81 84 ASN A C 1
ATOM 675 O O . ASN A 1 84 ? -20.340 -3.336 -3.523 1.00 76.81 84 ASN A O 1
ATOM 679 N N . ASN A 1 85 ? -20.435 -4.267 -5.565 1.00 77.38 85 ASN A N 1
ATOM 680 C CA . ASN A 1 85 ? -19.106 -4.874 -5.538 1.00 77.38 85 ASN A CA 1
ATOM 681 C C . ASN A 1 85 ? -18.011 -3.883 -5.101 1.00 77.38 85 ASN A C 1
ATOM 683 O O . ASN A 1 85 ? -17.989 -2.730 -5.536 1.00 77.38 85 ASN A O 1
ATOM 687 N N . GLY A 1 86 ? -17.086 -4.362 -4.266 1.00 74.50 86 GLY A N 1
ATOM 688 C CA . GLY A 1 86 ? -15.912 -3.600 -3.843 1.00 74.50 86 GLY A CA 1
ATOM 689 C C . GLY A 1 86 ? -14.902 -3.357 -4.973 1.00 74.50 86 GLY A C 1
ATOM 690 O O . GLY A 1 86 ? -15.005 -3.976 -6.038 1.00 74.50 86 GLY A O 1
ATOM 691 N N . PRO A 1 87 ? -13.894 -2.495 -4.741 1.00 78.50 87 PRO A N 1
ATOM 692 C CA . PRO A 1 87 ? -12.891 -2.114 -5.738 1.00 78.50 87 PRO A CA 1
ATOM 693 C C . PRO A 1 87 ? -11.873 -3.242 -5.983 1.00 78.50 87 PRO A C 1
ATOM 695 O O . PRO A 1 87 ? -10.732 -3.219 -5.521 1.00 78.50 87 PRO A O 1
ATOM 698 N N . PHE A 1 88 ? -12.306 -4.286 -6.692 1.00 81.00 88 PHE A N 1
ATOM 699 C CA . PHE A 1 88 ? -11.467 -5.434 -7.058 1.00 81.00 88 PHE A CA 1
ATOM 700 C C . PHE A 1 88 ? -10.465 -5.126 -8.177 1.00 81.00 88 PHE A C 1
ATOM 702 O O . PHE A 1 88 ? -9.501 -5.870 -8.369 1.00 81.00 88 PHE A O 1
ATOM 709 N N . ASP A 1 89 ? -10.651 -4.012 -8.880 1.00 85.31 89 ASP A N 1
ATOM 710 C CA . ASP A 1 89 ? -9.722 -3.481 -9.874 1.00 85.31 89 ASP A CA 1
ATOM 711 C C . ASP A 1 89 ? -8.329 -3.186 -9.289 1.00 85.31 89 ASP A C 1
ATOM 713 O O . ASP A 1 89 ? -7.330 -3.259 -10.005 1.00 85.31 89 ASP A O 1
ATOM 717 N N . ILE A 1 90 ? -8.228 -2.966 -7.974 1.00 89.62 90 ILE A N 1
ATOM 718 C CA . ILE A 1 90 ? -6.955 -2.843 -7.252 1.00 89.62 90 ILE A CA 1
ATOM 719 C C . ILE A 1 90 ? -6.059 -4.072 -7.472 1.00 89.62 90 ILE A C 1
ATOM 721 O O . ILE A 1 90 ? -4.850 -3.922 -7.670 1.00 89.62 90 ILE A O 1
ATOM 725 N N . TYR A 1 91 ? -6.615 -5.289 -7.493 1.00 91.62 91 TYR A N 1
ATOM 726 C CA . TYR A 1 91 ? -5.824 -6.498 -7.746 1.00 91.62 91 TYR A CA 1
ATOM 727 C C . TYR A 1 91 ? -5.283 -6.532 -9.176 1.00 91.62 91 TYR A C 1
ATOM 729 O O . TYR A 1 91 ? -4.121 -6.886 -9.391 1.00 91.62 91 TYR A O 1
ATOM 737 N N . THR A 1 92 ? -6.103 -6.147 -10.155 1.00 87.75 92 THR A N 1
ATOM 738 C CA . THR A 1 92 ? -5.765 -6.274 -11.578 1.00 87.75 92 THR A CA 1
ATOM 739 C C . THR A 1 92 ? -4.889 -5.135 -12.087 1.00 87.75 92 THR A C 1
ATOM 741 O O . THR A 1 92 ? -4.027 -5.374 -12.934 1.00 87.75 92 THR A O 1
ATOM 744 N N . ASN A 1 93 ? -5.077 -3.922 -11.564 1.00 85.81 93 ASN A N 1
ATOM 745 C CA . ASN A 1 93 ? -4.460 -2.701 -12.082 1.00 85.81 93 ASN A CA 1
ATOM 746 C C . ASN A 1 93 ? -3.321 -2.185 -11.207 1.00 85.81 93 ASN A C 1
ATOM 748 O O . ASN A 1 93 ? -2.378 -1.596 -11.728 1.00 85.81 93 ASN A O 1
ATOM 752 N N . THR A 1 94 ? -3.377 -2.407 -9.896 1.00 92.06 94 THR A N 1
ATOM 753 C CA . THR A 1 94 ? -2.425 -1.799 -8.963 1.00 92.06 94 THR A CA 1
ATOM 754 C C . THR A 1 94 ? -1.489 -2.843 -8.385 1.00 92.06 94 THR A C 1
ATOM 756 O O . THR A 1 94 ? -0.297 -2.823 -8.677 1.00 92.06 94 THR A O 1
ATOM 759 N N . LEU A 1 95 ? -2.002 -3.809 -7.620 1.00 94.81 95 LEU A N 1
ATOM 760 C CA . LEU A 1 95 ? -1.162 -4.787 -6.927 1.00 94.81 95 LEU A CA 1
ATOM 761 C C . LEU A 1 95 ? -0.355 -5.647 -7.908 1.00 94.81 95 LEU A C 1
ATOM 763 O O . LEU A 1 95 ? 0.824 -5.906 -7.667 1.00 94.81 95 LEU A O 1
ATOM 767 N N . LYS A 1 96 ? -0.944 -6.011 -9.056 1.00 93.69 96 LYS A N 1
ATOM 768 C CA . LYS A 1 96 ? -0.226 -6.665 -10.161 1.00 93.69 96 LYS A CA 1
ATOM 769 C C . LYS A 1 96 ? 0.964 -5.833 -10.657 1.00 93.69 96 LYS A C 1
ATOM 771 O O . LYS A 1 96 ? 2.034 -6.386 -10.896 1.00 93.69 96 LYS A O 1
ATOM 776 N N . ASN A 1 97 ? 0.799 -4.516 -10.776 1.00 94.50 97 ASN A N 1
ATOM 777 C CA . ASN A 1 97 ? 1.871 -3.618 -11.205 1.00 94.50 97 ASN A CA 1
ATOM 778 C C . ASN A 1 97 ? 2.948 -3.440 -10.129 1.00 94.50 97 ASN A C 1
ATOM 780 O O . ASN A 1 97 ? 4.117 -3.331 -10.484 1.00 94.50 97 ASN A O 1
ATOM 784 N N . ILE A 1 98 ? 2.602 -3.498 -8.836 1.00 96.69 98 ILE A N 1
ATOM 785 C CA . ILE A 1 98 ? 3.607 -3.540 -7.759 1.00 96.69 98 ILE A CA 1
ATOM 786 C C . ILE A 1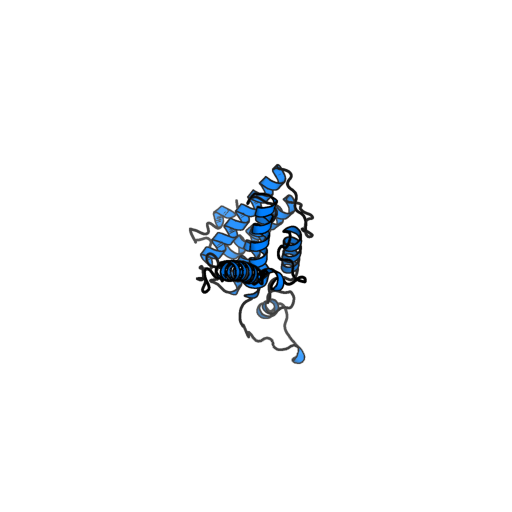 98 ? 4.437 -4.829 -7.860 1.00 96.69 98 ILE A C 1
ATOM 788 O O . ILE A 1 98 ? 5.660 -4.774 -7.803 1.00 96.69 98 ILE A O 1
ATOM 792 N N . VAL A 1 99 ? 3.800 -5.988 -8.073 1.00 95.25 99 VAL A N 1
ATOM 793 C CA . VAL A 1 99 ? 4.519 -7.264 -8.266 1.00 95.25 99 VAL A CA 1
ATOM 794 C C . VAL A 1 99 ? 5.444 -7.203 -9.483 1.00 95.25 99 VAL A C 1
ATOM 796 O O . VAL A 1 99 ? 6.579 -7.668 -9.410 1.00 95.25 99 VAL A O 1
ATOM 799 N N . GLN A 1 100 ? 4.988 -6.622 -10.594 1.00 94.56 100 GLN A N 1
ATOM 800 C CA . GLN A 1 100 ? 5.829 -6.465 -11.779 1.00 94.56 100 GLN A CA 1
ATOM 801 C C . GLN A 1 100 ? 6.994 -5.496 -11.536 1.00 94.56 100 GLN A C 1
ATOM 803 O O . GLN A 1 100 ? 8.109 -5.761 -11.977 1.00 94.56 100 GLN A O 1
ATOM 808 N N . MET A 1 101 ? 6.756 -4.399 -10.812 1.00 96.94 101 MET A N 1
ATOM 809 C CA . MET A 1 101 ? 7.786 -3.424 -10.452 1.00 96.94 101 MET A CA 1
ATOM 810 C C . MET A 1 101 ? 8.892 -4.065 -9.611 1.00 96.94 101 MET A C 1
ATOM 812 O O . MET A 1 101 ? 10.066 -3.869 -9.914 1.00 96.94 101 MET A O 1
ATOM 816 N N . ASP A 1 102 ? 8.519 -4.859 -8.607 1.00 96.25 102 ASP A N 1
ATOM 817 C CA . ASP A 1 102 ? 9.457 -5.590 -7.753 1.00 96.25 102 ASP A CA 1
ATOM 818 C C . ASP A 1 102 ? 10.315 -6.559 -8.576 1.00 96.25 102 ASP A C 1
ATOM 820 O O . ASP A 1 102 ? 11.543 -6.495 -8.522 1.00 96.25 102 ASP A O 1
ATOM 824 N N . LYS A 1 103 ? 9.680 -7.375 -9.431 1.00 95.00 103 LYS A N 1
ATOM 825 C CA . LYS A 1 103 ? 10.378 -8.319 -10.321 1.00 95.00 103 LYS A CA 1
ATOM 826 C C . LYS A 1 103 ? 11.383 -7.625 -11.238 1.00 95.00 103 LYS A C 1
ATOM 828 O O . LYS A 1 103 ? 12.512 -8.089 -11.389 1.00 95.00 103 LYS A O 1
ATOM 833 N N . GLU A 1 104 ? 10.994 -6.515 -11.858 1.00 95.12 104 GLU A N 1
ATOM 834 C CA . GLU A 1 104 ? 11.885 -5.782 -12.760 1.00 95.12 104 GLU A CA 1
ATOM 835 C C . GLU A 1 104 ? 13.009 -5.063 -12.009 1.00 95.12 104 GLU A C 1
ATOM 837 O O . GLU A 1 104 ? 14.137 -5.008 -12.503 1.00 95.12 104 GLU A O 1
ATOM 842 N N . ALA A 1 105 ? 12.742 -4.554 -10.805 1.00 95.94 105 ALA A N 1
ATOM 843 C CA . ALA A 1 105 ? 13.769 -3.955 -9.963 1.00 95.94 105 ALA A CA 1
ATOM 844 C C . ALA A 1 105 ? 14.786 -5.006 -9.509 1.00 95.94 105 ALA A C 1
ATOM 846 O O . ALA A 1 105 ? 15.988 -4.774 -9.610 1.00 95.94 105 ALA A O 1
ATOM 847 N N . GLU A 1 106 ? 14.319 -6.184 -9.093 1.00 95.62 106 GLU A N 1
ATOM 848 C CA . GLU A 1 106 ? 15.184 -7.304 -8.731 1.00 95.62 106 GLU A CA 1
ATOM 849 C C . GLU A 1 106 ? 16.034 -7.765 -9.915 1.00 95.62 106 GLU A C 1
ATOM 851 O O . GLU A 1 106 ? 17.240 -7.963 -9.772 1.00 95.62 106 GLU A O 1
ATOM 856 N N . ARG A 1 107 ? 15.445 -7.860 -11.111 1.00 94.75 107 ARG A N 1
ATOM 857 C CA . ARG A 1 107 ? 16.172 -8.232 -12.329 1.00 94.75 107 ARG A CA 1
ATOM 858 C C . ARG A 1 107 ? 17.281 -7.233 -12.677 1.00 94.75 107 ARG A C 1
ATOM 860 O O . ARG A 1 107 ? 18.360 -7.651 -13.099 1.00 94.75 107 ARG A O 1
ATOM 867 N N . LEU A 1 108 ? 17.017 -5.931 -12.548 1.00 93.12 108 LEU A N 1
ATOM 868 C CA . LEU A 1 108 ? 17.963 -4.871 -12.916 1.00 93.12 108 LEU A CA 1
ATOM 869 C C . LEU A 1 108 ? 19.051 -4.654 -11.859 1.00 93.12 108 LEU A C 1
ATOM 871 O O . LEU A 1 108 ? 20.222 -4.520 -12.210 1.00 93.12 108 LEU A O 1
ATOM 875 N N . GLU A 1 109 ? 18.678 -4.638 -10.581 1.00 92.50 109 GLU A N 1
ATOM 876 C CA . GLU A 1 109 ? 19.588 -4.353 -9.464 1.00 92.50 109 GLU A CA 1
ATOM 877 C C . GLU A 1 109 ? 20.208 -5.622 -8.857 1.00 92.50 109 GLU A C 1
ATOM 879 O O . GLU A 1 109 ? 21.102 -5.525 -8.017 1.00 92.50 109 GLU A O 1
ATOM 884 N N . LYS A 1 110 ? 19.764 -6.814 -9.283 1.00 93.38 110 LYS A N 1
ATOM 885 C CA . LYS A 1 110 ? 20.183 -8.128 -8.756 1.00 93.38 110 LYS A CA 1
ATOM 886 C C . LYS A 1 110 ? 20.041 -8.220 -7.234 1.00 93.38 110 LYS A C 1
ATOM 888 O O . LYS A 1 110 ? 20.877 -8.806 -6.549 1.00 93.38 110 LYS A O 1
ATOM 893 N N . SER A 1 111 ? 18.996 -7.591 -6.707 1.00 90.69 111 SER A N 1
ATOM 894 C CA . SER A 1 111 ? 18.720 -7.485 -5.280 1.00 90.69 111 SER A CA 1
ATOM 895 C C . SER A 1 111 ? 17.223 -7.337 -5.051 1.00 90.69 111 SER A C 1
ATOM 897 O O . SER A 1 111 ? 16.555 -6.610 -5.775 1.00 90.69 111 SER A O 1
ATOM 899 N N . ASN A 1 112 ? 16.708 -7.965 -4.001 1.00 88.88 112 ASN A N 1
ATOM 900 C CA . ASN A 1 112 ? 15.342 -7.761 -3.515 1.00 88.88 112 ASN A CA 1
ATOM 901 C C . ASN A 1 112 ? 15.242 -6.617 -2.480 1.00 88.88 112 ASN A C 1
ATOM 903 O O . ASN A 1 112 ? 14.180 -6.375 -1.913 1.00 88.88 112 ASN A O 1
ATOM 907 N N . GLN A 1 113 ? 16.342 -5.898 -2.231 1.00 91.75 113 GLN A N 1
ATOM 908 C CA . GLN A 1 113 ? 16.425 -4.749 -1.323 1.00 91.75 113 GLN A CA 1
ATOM 909 C C . GLN A 1 113 ? 16.606 -3.450 -2.118 1.00 91.75 113 GLN A C 1
ATOM 911 O O . GLN A 1 113 ? 17.563 -2.692 -1.927 1.00 91.75 113 GLN A O 1
ATOM 916 N N . THR A 1 114 ? 15.696 -3.216 -3.062 1.00 96.19 114 THR A N 1
ATOM 917 C CA . THR A 1 114 ? 15.686 -1.999 -3.884 1.00 96.19 114 THR A CA 1
ATOM 918 C C . THR A 1 114 ? 14.750 -0.951 -3.291 1.00 96.19 114 THR A C 1
ATOM 920 O O . THR A 1 114 ? 13.848 -1.257 -2.505 1.00 96.19 114 THR A O 1
ATOM 923 N N . ALA A 1 115 ? 14.917 0.302 -3.708 1.00 97.44 115 ALA A N 1
ATOM 924 C CA . ALA A 1 115 ? 13.988 1.361 -3.325 1.00 97.44 115 ALA A CA 1
ATOM 925 C C . ALA A 1 115 ? 12.560 1.117 -3.838 1.00 97.44 115 ALA A C 1
ATOM 927 O O . ALA A 1 115 ? 11.596 1.470 -3.158 1.00 97.44 115 ALA A O 1
ATOM 928 N N . TYR A 1 116 ? 12.418 0.451 -4.988 1.00 98.31 116 TYR A N 1
ATOM 929 C CA . TYR A 1 116 ? 11.117 0.049 -5.520 1.00 98.31 116 TYR A CA 1
ATOM 930 C C . TYR A 1 116 ? 10.415 -0.959 -4.605 1.00 98.31 116 TYR A C 1
ATOM 932 O O . TYR A 1 116 ? 9.238 -0.768 -4.320 1.00 98.31 116 TYR A O 1
ATOM 940 N N . HIS A 1 117 ? 11.136 -1.945 -4.058 1.00 98.12 117 HIS A N 1
ATOM 941 C CA . HIS A 1 117 ? 10.570 -2.887 -3.085 1.00 98.12 117 HIS A CA 1
ATOM 942 C C . HIS A 1 117 ? 10.116 -2.175 -1.808 1.00 98.12 117 HIS A C 1
ATOM 944 O O . HIS A 1 117 ? 9.006 -2.407 -1.328 1.00 98.12 117 HIS A O 1
ATOM 950 N N . ALA A 1 118 ? 10.943 -1.273 -1.270 1.00 98.31 118 ALA A N 1
ATOM 951 C CA . ALA A 1 118 ? 10.625 -0.546 -0.042 1.00 98.31 118 ALA A CA 1
ATOM 952 C C . ALA A 1 118 ? 9.366 0.330 -0.200 1.00 98.31 118 ALA A C 1
ATOM 954 O O . ALA A 1 118 ? 8.453 0.272 0.627 1.00 98.31 118 ALA A O 1
ATOM 955 N N . ILE A 1 119 ? 9.264 1.084 -1.301 1.00 98.44 119 ILE A N 1
ATOM 956 C CA . ILE A 1 119 ? 8.064 1.875 -1.619 1.00 98.44 119 ILE A CA 1
ATOM 957 C C . ILE A 1 119 ? 6.880 0.952 -1.954 1.00 98.44 119 ILE A C 1
ATOM 959 O O . ILE A 1 119 ? 5.754 1.201 -1.526 1.00 98.44 119 ILE A O 1
ATOM 963 N N . GLY A 1 120 ? 7.120 -0.161 -2.648 1.00 98.19 120 GLY A N 1
ATOM 964 C CA . GLY A 1 120 ? 6.120 -1.176 -2.973 1.00 98.19 120 GLY A CA 1
ATOM 965 C C . GLY A 1 120 ? 5.468 -1.797 -1.736 1.00 98.19 120 GLY A C 1
ATOM 966 O O . GLY A 1 120 ? 4.260 -2.029 -1.737 1.00 98.19 120 GLY A O 1
ATOM 967 N N . LYS A 1 121 ? 6.219 -2.013 -0.649 1.00 98.62 121 LYS A N 1
ATOM 968 C CA . LYS A 1 121 ? 5.671 -2.449 0.649 1.00 98.62 121 LYS A CA 1
ATOM 969 C C . LYS A 1 121 ? 4.724 -1.409 1.247 1.00 98.62 121 LYS A C 1
ATOM 971 O O . LYS A 1 121 ? 3.617 -1.768 1.646 1.00 98.62 121 LYS A O 1
ATOM 976 N N . PHE A 1 122 ? 5.101 -0.128 1.238 1.00 98.62 122 PHE A N 1
ATOM 977 C CA . PHE A 1 122 ? 4.201 0.951 1.664 1.00 98.62 122 PHE A CA 1
ATOM 978 C C . PHE A 1 122 ? 2.914 0.976 0.826 1.00 98.62 122 PHE A C 1
ATOM 980 O O . PHE A 1 122 ? 1.817 1.038 1.381 1.00 98.62 122 PHE A O 1
ATOM 987 N N . LEU A 1 123 ? 3.029 0.870 -0.502 1.00 97.75 123 LEU A N 1
ATOM 988 C CA . LEU A 1 123 ? 1.872 0.850 -1.398 1.00 97.75 123 LEU A CA 1
ATOM 989 C C . LEU A 1 123 ? 0.961 -0.350 -1.110 1.00 97.75 123 LEU A C 1
ATOM 991 O O . LEU A 1 123 ? -0.246 -0.171 -0.961 1.00 97.75 123 LEU A O 1
ATOM 995 N N . ARG A 1 124 ? 1.514 -1.560 -0.953 1.00 97.94 124 ARG A N 1
ATOM 996 C CA . ARG A 1 124 ? 0.735 -2.744 -0.548 1.00 97.94 124 ARG A CA 1
ATOM 997 C C . ARG A 1 124 ? -0.001 -2.503 0.761 1.00 97.94 124 ARG A C 1
ATOM 999 O O . ARG A 1 124 ? -1.205 -2.729 0.815 1.00 97.94 124 ARG A O 1
ATOM 1006 N N . ALA A 1 125 ? 0.687 -1.992 1.780 1.00 98.31 125 ALA A N 1
ATOM 1007 C CA . ALA A 1 125 ? 0.069 -1.666 3.059 1.00 98.31 125 ALA A CA 1
ATOM 1008 C C . ALA A 1 125 ? -1.096 -0.677 2.903 1.00 98.31 125 ALA A C 1
ATOM 1010 O O . ALA A 1 125 ? -2.161 -0.897 3.476 1.00 98.31 125 ALA A O 1
ATOM 1011 N N . TYR A 1 126 ? -0.931 0.373 2.093 1.00 96.56 126 TYR A N 1
ATOM 1012 C CA . TYR A 1 126 ? -1.986 1.345 1.814 1.00 96.56 126 TYR A CA 1
ATOM 1013 C C . TYR A 1 126 ? -3.207 0.708 1.139 1.00 96.56 126 TYR A C 1
ATOM 1015 O O . TYR A 1 126 ? -4.337 0.892 1.598 1.00 96.56 126 TYR A O 1
ATOM 1023 N N . TYR A 1 127 ? -3.007 -0.061 0.068 1.00 95.50 127 TYR A N 1
ATOM 1024 C CA . TYR A 1 127 ? -4.118 -0.652 -0.679 1.00 95.50 127 TYR A CA 1
ATOM 1025 C C . TYR A 1 127 ? -4.824 -1.758 0.110 1.00 95.50 127 TYR A C 1
ATOM 1027 O O . TYR A 1 127 ? -6.052 -1.765 0.170 1.00 95.50 127 TYR A O 1
ATOM 1035 N N . PHE A 1 128 ? -4.081 -2.637 0.788 1.00 96.25 128 PHE A N 1
ATOM 1036 C CA . PHE A 1 128 ? -4.676 -3.693 1.610 1.00 96.25 128 PHE A CA 1
ATOM 1037 C C . PHE A 1 128 ? -5.396 -3.152 2.845 1.00 96.25 128 PHE A C 1
ATOM 1039 O O . PHE A 1 128 ? -6.46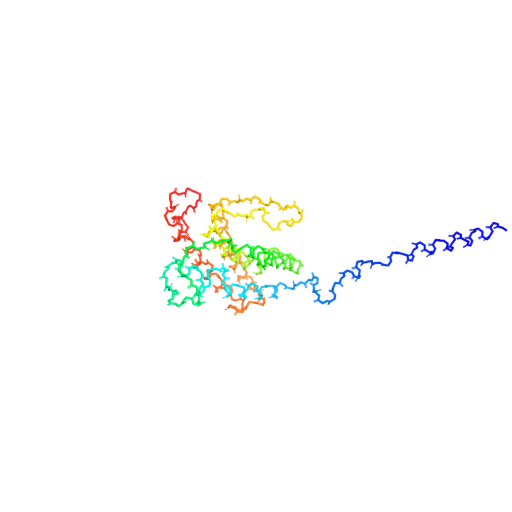7 -3.660 3.168 1.00 96.25 128 PHE A O 1
ATOM 1046 N N . TYR A 1 129 ? -4.881 -2.091 3.481 1.00 96.00 129 TYR A N 1
ATOM 1047 C CA . TYR A 1 129 ? -5.590 -1.390 4.556 1.00 96.00 129 TYR A CA 1
ATOM 1048 C C . TYR A 1 129 ? -6.990 -0.958 4.109 1.00 96.00 129 TYR A C 1
ATOM 1050 O O . TYR A 1 129 ? -7.973 -1.214 4.799 1.00 96.00 129 TYR A O 1
ATOM 1058 N N . ASN A 1 130 ? -7.095 -0.319 2.944 1.00 92.25 130 ASN A N 1
ATOM 1059 C CA . ASN A 1 130 ? -8.373 0.172 2.441 1.00 92.25 130 ASN A CA 1
ATOM 1060 C C . ASN A 1 130 ? -9.284 -0.966 1.959 1.00 92.25 130 ASN A C 1
ATOM 1062 O O . ASN A 1 130 ? -10.467 -0.961 2.288 1.00 92.25 130 ASN A O 1
ATOM 1066 N N . LEU A 1 131 ? -8.742 -1.961 1.246 1.00 92.44 131 LEU A N 1
ATOM 1067 C CA . LEU A 1 131 ? -9.493 -3.143 0.809 1.00 92.44 131 LEU A CA 1
ATOM 1068 C C . LEU A 1 131 ? -10.157 -3.848 1.988 1.00 92.44 131 LEU A C 1
ATOM 1070 O O . LEU A 1 131 ? -11.372 -4.036 1.990 1.00 92.44 131 LEU A O 1
ATOM 1074 N N . THR A 1 132 ? -9.375 -4.192 3.013 1.00 94.88 132 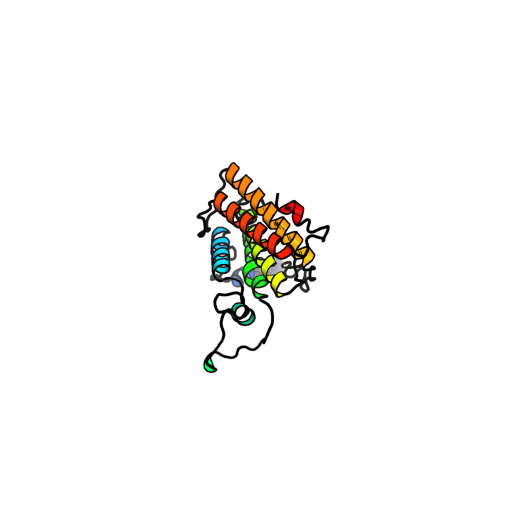THR A N 1
ATOM 1075 C CA . THR A 1 132 ? -9.910 -4.912 4.170 1.00 94.88 132 THR A CA 1
ATOM 1076 C C . THR A 1 132 ? -10.836 -4.038 5.010 1.00 94.88 132 THR A C 1
ATOM 1078 O O . THR A 1 132 ? -11.812 -4.542 5.557 1.00 94.88 132 THR A O 1
ATOM 1081 N N . SER A 1 133 ? -10.605 -2.721 5.063 1.00 92.25 133 SER A N 1
ATOM 1082 C CA . SER A 1 133 ? -11.503 -1.788 5.760 1.00 92.25 133 SER A CA 1
ATOM 1083 C C . SER A 1 133 ? -12.879 -1.680 5.098 1.00 92.25 133 SER A C 1
ATOM 1085 O O . SER A 1 133 ? -13.861 -1.430 5.792 1.00 92.25 133 SER A O 1
ATOM 1087 N N . LEU A 1 134 ? -12.961 -1.867 3.776 1.00 88.75 134 LEU A N 1
ATOM 1088 C CA . LEU A 1 134 ? -14.223 -1.852 3.032 1.00 88.75 134 LEU A CA 1
ATOM 1089 C C . LEU A 1 134 ? -14.905 -3.225 3.008 1.00 88.75 134 LEU A C 1
ATOM 1091 O O . LEU A 1 134 ? -16.125 -3.295 3.118 1.00 88.75 134 LEU A O 1
ATOM 1095 N N . MET A 1 135 ? -14.128 -4.300 2.850 1.00 90.62 135 MET A N 1
ATOM 1096 C CA . MET A 1 135 ? -14.655 -5.620 2.480 1.00 90.62 135 MET A CA 1
ATOM 1097 C C . MET A 1 135 ? -14.552 -6.678 3.583 1.00 90.62 135 MET A C 1
ATOM 1099 O O . MET A 1 135 ? -15.144 -7.745 3.447 1.00 90.62 135 MET A O 1
ATOM 1103 N N . GLY A 1 136 ? -13.826 -6.412 4.671 1.00 94.62 136 GLY A N 1
ATOM 1104 C CA . GLY A 1 136 ? -13.515 -7.443 5.657 1.00 94.62 136 GLY A CA 1
ATOM 1105 C C . GLY A 1 136 ? -12.385 -8.346 5.173 1.00 94.62 136 GLY A C 1
ATOM 1106 O O . GLY A 1 136 ? -11.305 -7.869 4.817 1.00 94.62 136 GLY A O 1
ATOM 1107 N N . ASP A 1 137 ? -12.633 -9.647 5.184 1.00 97.06 137 ASP A N 1
ATOM 1108 C CA . ASP A 1 137 ? -11.696 -10.660 4.706 1.00 97.06 137 ASP A CA 1
ATOM 1109 C C . ASP A 1 137 ? -11.451 -10.478 3.202 1.00 97.06 137 ASP A C 1
ATOM 1111 O O . ASP A 1 137 ? -12.378 -10.202 2.436 1.00 97.06 137 ASP A O 1
ATOM 1115 N N . VAL A 1 138 ? -10.199 -10.614 2.761 1.00 96.12 138 VAL A N 1
ATOM 1116 C CA . VAL A 1 138 ? -9.810 -10.421 1.354 1.00 96.12 138 VAL A CA 1
ATOM 1117 C C . VAL A 1 138 ? -8.668 -11.362 0.961 1.00 96.12 138 VAL A C 1
ATOM 1119 O O . VAL A 1 138 ? -7.869 -11.738 1.820 1.00 96.12 138 VAL A O 1
ATOM 1122 N N . PRO A 1 139 ? -8.525 -11.732 -0.325 1.00 96.44 139 PRO A N 1
ATOM 1123 C CA . PRO A 1 139 ? -7.382 -12.519 -0.774 1.00 96.44 139 PRO A CA 1
ATOM 1124 C C . PRO A 1 139 ? -6.057 -11.789 -0.541 1.00 96.44 139 PRO A C 1
ATOM 1126 O O . PRO A 1 139 ? -5.854 -10.697 -1.078 1.00 96.44 139 PRO A O 1
ATOM 1129 N N . LEU A 1 140 ? -5.133 -12.385 0.212 1.00 96.81 140 LEU A N 1
ATOM 1130 C CA . LEU A 1 140 ? -3.826 -11.790 0.502 1.00 96.81 140 LEU A CA 1
ATOM 1131 C C . LEU A 1 140 ? -2.685 -12.744 0.145 1.00 96.81 140 LEU A C 1
ATOM 1133 O O . LEU A 1 140 ? -1.922 -12.451 -0.774 1.00 96.81 140 LEU A O 1
ATOM 1137 N N . LYS A 1 141 ? -2.561 -13.878 0.846 1.00 95.81 141 LYS A N 1
ATOM 1138 C CA . LYS A 1 141 ? -1.437 -14.822 0.683 1.00 95.81 141 LYS A CA 1
ATOM 1139 C C . LYS A 1 141 ? -1.486 -15.550 -0.655 1.00 95.81 141 LYS A C 1
ATOM 1141 O O . LYS A 1 141 ? -0.457 -15.841 -1.264 1.00 95.81 141 LYS A O 1
ATOM 1146 N N . ASP A 1 142 ? -2.698 -15.842 -1.100 1.00 94.56 142 ASP A N 1
ATOM 1147 C CA . ASP A 1 142 ? -2.971 -16.574 -2.331 1.00 94.56 142 ASP A CA 1
ATOM 1148 C C . ASP A 1 142 ? -3.239 -15.665 -3.532 1.00 94.56 142 ASP A C 1
ATOM 1150 O O . ASP A 1 142 ? -3.308 -16.133 -4.670 1.00 94.56 142 ASP A O 1
ATOM 1154 N N . ALA A 1 143 ? -3.343 -14.356 -3.304 1.00 93.69 143 ALA A N 1
ATOM 1155 C CA . ALA A 1 143 ? -3.586 -13.392 -4.360 1.00 93.69 143 ALA A CA 1
ATOM 1156 C C . ALA A 1 143 ? -2.409 -13.300 -5.348 1.00 93.69 143 ALA A C 1
ATOM 1158 O O . ALA A 1 143 ? -1.250 -13.521 -5.005 1.00 93.69 143 ALA A O 1
ATOM 1159 N N . LEU A 1 144 ? -2.716 -12.894 -6.588 1.00 91.75 144 LEU A N 1
ATOM 1160 C CA . LEU A 1 144 ? -1.735 -12.536 -7.629 1.00 91.75 144 LEU A CA 1
ATOM 1161 C C . LEU A 1 144 ? -0.811 -13.681 -8.097 1.00 91.75 144 LEU A C 1
ATOM 1163 O O . LEU A 1 144 ? 0.183 -13.418 -8.772 1.00 91.75 144 LEU A O 1
ATOM 1167 N N . LYS A 1 145 ? -1.164 -14.942 -7.819 1.00 89.62 145 LYS A N 1
ATOM 1168 C CA . LYS A 1 145 ? -0.454 -16.144 -8.305 1.00 89.62 145 LYS A CA 1
ATOM 1169 C C . LYS A 1 145 ? -0.794 -16.533 -9.756 1.00 89.62 145 LYS A C 1
ATOM 1171 O O . LYS A 1 145 ? -0.221 -17.462 -10.315 1.00 89.62 145 LYS A O 1
ATOM 1176 N N . GLY A 1 146 ? -1.702 -15.802 -10.406 1.00 85.75 146 GLY A N 1
ATOM 1177 C CA . GLY A 1 146 ? -2.028 -15.994 -11.821 1.00 85.75 146 GLY A CA 1
ATOM 1178 C C . GLY A 1 146 ? -2.575 -17.393 -12.118 1.00 85.75 146 GLY A C 1
ATOM 1179 O O . GLY A 1 146 ? -3.450 -17.884 -11.412 1.00 85.75 146 GLY A O 1
ATOM 1180 N N . SER A 1 147 ? -2.062 -18.036 -13.169 1.00 88.06 147 SER A N 1
ATOM 1181 C CA . SER A 1 147 ? -2.507 -19.371 -13.594 1.00 88.06 147 SER A CA 1
ATOM 1182 C C . SER A 1 147 ? -2.166 -20.490 -12.608 1.00 88.06 147 SER A C 1
ATOM 1184 O O . SER A 1 147 ? -2.719 -21.577 -12.734 1.00 88.06 147 SER A O 1
ATOM 1186 N N . GLU A 1 148 ? -1.274 -20.249 -11.644 1.00 91.75 148 GLU A N 1
ATOM 1187 C CA . GLU A 1 148 ? -0.925 -21.238 -10.618 1.00 91.75 148 GLU A CA 1
ATOM 1188 C C . GLU A 1 148 ? -2.054 -21.426 -9.597 1.00 91.75 148 GLU A C 1
ATOM 1190 O O . GLU A 1 148 ? -2.202 -22.510 -9.037 1.00 91.75 148 GLU A O 1
ATOM 1195 N N . LEU A 1 149 ? -2.874 -20.391 -9.369 1.00 92.38 149 LEU A N 1
ATOM 1196 C CA . LEU A 1 149 ? -4.011 -20.452 -8.455 1.00 92.38 149 LEU A CA 1
ATOM 1197 C C . LEU A 1 149 ? -5.136 -19.518 -8.911 1.00 92.38 149 LEU A C 1
ATOM 1199 O O . LEU A 1 149 ? -5.111 -18.311 -8.676 1.00 92.38 149 LEU A O 1
ATOM 1203 N N . LEU A 1 150 ? -6.156 -20.106 -9.537 1.00 92.25 150 LEU A N 1
ATOM 1204 C CA . LEU A 1 150 ? -7.300 -19.375 -10.095 1.00 92.25 150 LEU A CA 1
ATOM 1205 C C . LEU A 1 150 ? -8.354 -18.981 -9.049 1.00 92.25 150 LEU A C 1
ATOM 1207 O O . LEU A 1 150 ? -9.190 -18.122 -9.316 1.00 92.25 150 LEU A O 1
ATOM 1211 N N . GLN A 1 151 ? -8.335 -19.624 -7.881 1.00 92.88 151 GLN A N 1
ATOM 1212 C CA . GLN A 1 151 ? -9.305 -19.421 -6.803 1.00 92.88 151 GLN A CA 1
ATOM 1213 C C . GLN A 1 151 ? -8.557 -19.132 -5.499 1.00 92.88 151 GLN A C 1
ATOM 1215 O O . GLN A 1 151 ? -8.334 -20.044 -4.704 1.00 92.88 151 GLN A O 1
ATOM 1220 N N . PRO A 1 152 ? -8.094 -17.888 -5.299 1.00 94.25 152 PRO A N 1
ATOM 1221 C CA . PRO A 1 152 ? -7.344 -17.543 -4.105 1.00 94.25 152 PRO A CA 1
ATOM 1222 C C . PRO A 1 152 ? -8.255 -17.553 -2.872 1.00 94.25 152 PRO A C 1
ATOM 1224 O O . PRO A 1 152 ? -9.367 -17.020 -2.906 1.00 94.25 152 PRO A O 1
ATOM 1227 N N . ALA A 1 153 ? -7.775 -18.146 -1.778 1.00 96.31 153 ALA A N 1
ATOM 1228 C CA . ALA A 1 153 ? -8.475 -18.104 -0.503 1.00 96.31 153 ALA A CA 1
ATOM 1229 C C . ALA A 1 153 ? -8.474 -16.682 0.078 1.00 96.31 153 ALA A C 1
ATOM 1231 O O . ALA A 1 153 ? -7.583 -15.874 -0.195 1.00 96.31 153 ALA A O 1
ATOM 1232 N N . TYR A 1 154 ? -9.491 -16.389 0.883 1.00 97.06 154 TYR A N 1
ATOM 1233 C CA . TYR A 1 154 ? -9.607 -15.128 1.602 1.00 97.06 154 TYR A CA 1
ATOM 1234 C C . TYR A 1 154 ? -8.871 -15.257 2.933 1.00 97.06 154 TYR A C 1
ATOM 1236 O O . TYR A 1 154 ? -9.098 -16.205 3.685 1.00 97.06 154 TYR A O 1
ATOM 1244 N N . ASP A 1 155 ? -7.994 -14.302 3.217 1.00 98.56 155 ASP A N 1
ATOM 1245 C CA . ASP A 1 155 ? -7.362 -14.167 4.520 1.00 98.56 155 ASP A CA 1
ATOM 1246 C C . ASP A 1 155 ? -8.244 -13.304 5.424 1.00 98.56 155 ASP A C 1
ATOM 1248 O O . ASP A 1 155 ? -8.921 -12.379 4.959 1.00 98.56 155 ASP A O 1
ATOM 1252 N N . THR A 1 156 ? -8.220 -13.593 6.726 1.00 98.38 156 THR A N 1
ATOM 1253 C CA . THR A 1 156 ? -9.032 -12.843 7.686 1.00 98.38 156 THR A CA 1
ATOM 1254 C C . THR A 1 156 ? -8.613 -11.374 7.724 1.00 98.38 156 THR A C 1
ATOM 1256 O O . THR A 1 156 ? -7.431 -11.051 7.584 1.00 98.38 156 THR A O 1
ATOM 1259 N N . GLN A 1 157 ? -9.545 -10.462 8.004 1.00 98.00 157 GLN A N 1
ATOM 1260 C CA . GLN A 1 157 ? -9.238 -9.037 8.171 1.00 98.00 157 GLN A CA 1
ATOM 1261 C C . GLN A 1 157 ? -8.105 -8.814 9.191 1.00 98.00 157 GLN A C 1
ATOM 1263 O O . GLN A 1 157 ? -7.253 -7.944 9.004 1.00 98.00 157 GLN A O 1
ATOM 1268 N N . LYS A 1 158 ? -8.051 -9.626 10.254 1.00 97.81 158 LYS A N 1
ATOM 1269 C CA . LYS A 1 158 ? -6.967 -9.591 11.242 1.00 97.81 158 LYS A CA 1
ATOM 1270 C C . LYS A 1 158 ? -5.608 -9.914 10.616 1.00 97.81 158 LYS A C 1
ATOM 1272 O O . LYS A 1 158 ? -4.662 -9.156 10.827 1.00 97.81 158 LYS A O 1
ATOM 1277 N N . ASP A 1 159 ? -5.512 -10.995 9.843 1.00 98.50 159 ASP A N 1
ATOM 1278 C CA . ASP A 1 159 ? -4.272 -11.384 9.161 1.00 98.50 159 ASP A CA 1
ATOM 1279 C C . ASP A 1 159 ? -3.824 -10.316 8.160 1.00 98.50 159 ASP A C 1
ATOM 1281 O O . ASP A 1 159 ? -2.636 -9.999 8.070 1.00 98.50 159 ASP A O 1
ATOM 1285 N N . VAL A 1 160 ? -4.777 -9.696 7.462 1.00 98.56 160 VAL A N 1
ATOM 1286 C CA . VAL A 1 160 ? -4.494 -8.587 6.547 1.00 98.56 160 VAL A CA 1
ATOM 1287 C C . VAL A 1 160 ? -3.923 -7.389 7.302 1.00 98.56 160 VAL A C 1
ATOM 1289 O O . VAL A 1 160 ? -2.892 -6.857 6.894 1.00 98.56 160 VAL A O 1
ATOM 1292 N N . PHE A 1 161 ? -4.505 -6.988 8.435 1.00 98.44 161 PHE A N 1
ATOM 1293 C CA . PHE A 1 161 ? -3.951 -5.900 9.249 1.00 98.44 161 PHE A CA 1
ATOM 1294 C C . PHE A 1 161 ? -2.574 -6.224 9.842 1.00 98.44 161 PHE A C 1
ATOM 1296 O O . PHE A 1 161 ? -1.719 -5.336 9.902 1.00 98.44 161 PHE A O 1
ATOM 1303 N N . LEU A 1 162 ? -2.325 -7.474 10.244 1.00 98.31 162 LEU A N 1
ATOM 1304 C CA . LEU A 1 162 ? -0.996 -7.915 10.681 1.00 98.31 162 LEU A CA 1
ATOM 1305 C C . LEU A 1 162 ? 0.034 -7.749 9.559 1.00 98.31 162 LEU A C 1
ATOM 1307 O O . LEU A 1 162 ? 1.108 -7.190 9.793 1.00 98.31 162 LEU A O 1
ATOM 1311 N N . GLN A 1 163 ? -0.310 -8.158 8.337 1.00 98.69 163 GLN A N 1
ATOM 1312 C CA . GLN A 1 163 ? 0.564 -8.013 7.177 1.00 98.69 163 GLN A CA 1
ATOM 1313 C C . GLN A 1 163 ? 0.764 -6.544 6.772 1.00 98.69 163 GLN A C 1
ATOM 1315 O O . GLN A 1 163 ? 1.878 -6.152 6.426 1.00 98.69 163 GLN A O 1
ATOM 1320 N N . VAL A 1 164 ? -0.278 -5.711 6.861 1.00 98.69 164 VAL A N 1
ATOM 1321 C CA . VAL A 1 164 ? -0.188 -4.256 6.654 1.00 98.69 164 VAL A CA 1
ATOM 1322 C C . VAL A 1 164 ? 0.819 -3.639 7.623 1.00 98.69 164 VAL A C 1
ATOM 1324 O O . VAL A 1 164 ? 1.707 -2.909 7.192 1.00 98.69 164 VAL A O 1
ATOM 1327 N N . LEU A 1 165 ? 0.724 -3.946 8.920 1.00 98.44 165 LEU A N 1
ATOM 1328 C CA . LEU A 1 165 ? 1.663 -3.436 9.922 1.00 98.44 165 LEU A CA 1
ATOM 1329 C C . LEU A 1 165 ? 3.094 -3.928 9.664 1.00 98.44 165 LEU A C 1
ATOM 1331 O O . LEU A 1 165 ? 4.022 -3.127 9.749 1.00 98.44 165 LEU A O 1
ATOM 1335 N N . ALA A 1 166 ? 3.265 -5.202 9.294 1.00 98.44 166 ALA A N 1
ATOM 1336 C CA . ALA A 1 166 ? 4.569 -5.763 8.943 1.00 98.44 166 ALA A CA 1
ATOM 1337 C C . ALA A 1 166 ? 5.200 -5.046 7.740 1.00 98.44 166 ALA A C 1
ATOM 1339 O O . ALA A 1 166 ? 6.344 -4.608 7.817 1.00 98.44 166 ALA A O 1
ATOM 1340 N N . TRP A 1 167 ? 4.440 -4.825 6.664 1.00 98.75 167 TRP A N 1
ATOM 1341 C CA . TRP A 1 167 ? 4.933 -4.087 5.501 1.00 98.75 167 TRP A CA 1
ATOM 1342 C C . TRP A 1 167 ? 5.319 -2.646 5.824 1.00 98.75 167 TRP A C 1
ATOM 1344 O O . TRP A 1 167 ? 6.284 -2.150 5.252 1.00 98.75 167 TRP A O 1
ATOM 1354 N N . LEU A 1 168 ? 4.605 -1.967 6.726 1.00 98.69 168 LEU A N 1
ATOM 1355 C CA . LEU A 1 168 ? 4.964 -0.607 7.141 1.00 98.69 168 LEU A CA 1
ATOM 1356 C C . LEU A 1 168 ? 6.254 -0.582 7.970 1.00 98.69 168 LEU A C 1
ATOM 1358 O O . LEU A 1 168 ? 7.087 0.302 7.767 1.00 98.69 168 LEU A O 1
ATOM 1362 N N . ASP A 1 169 ? 6.439 -1.553 8.866 1.00 98.06 169 ASP A N 1
ATOM 1363 C CA . ASP A 1 169 ? 7.666 -1.699 9.655 1.00 98.06 169 ASP A CA 1
ATOM 1364 C C . ASP A 1 169 ? 8.870 -1.998 8.751 1.00 98.06 169 ASP A C 1
ATOM 1366 O O . ASP A 1 169 ? 9.898 -1.319 8.820 1.00 98.06 169 ASP A O 1
ATOM 1370 N N . GLU A 1 170 ? 8.718 -2.966 7.849 1.00 98.38 170 GLU A N 1
ATOM 1371 C CA . GLU A 1 170 ? 9.733 -3.319 6.862 1.00 98.38 170 GLU A CA 1
ATOM 1372 C C . GLU A 1 170 ? 10.052 -2.154 5.924 1.00 98.38 170 GLU A C 1
ATOM 1374 O O . GLU A 1 170 ? 11.220 -1.824 5.760 1.00 98.38 170 GLU A O 1
ATOM 1379 N N . ALA A 1 171 ? 9.042 -1.483 5.358 1.00 98.56 171 ALA A N 1
ATOM 1380 C CA . ALA A 1 171 ? 9.251 -0.338 4.475 1.00 98.56 171 ALA A CA 1
ATOM 1381 C C . ALA A 1 171 ? 10.056 0.762 5.176 1.00 98.56 171 ALA A C 1
ATOM 1383 O O . ALA A 1 171 ? 11.016 1.282 4.613 1.00 98.56 171 ALA A O 1
ATOM 1384 N N . ASN A 1 172 ? 9.714 1.103 6.422 1.00 98.19 172 ASN A N 1
ATOM 1385 C CA . ASN A 1 172 ? 10.436 2.128 7.175 1.00 98.19 172 ASN A CA 1
ATOM 1386 C C . ASN A 1 172 ? 11.901 1.738 7.452 1.00 98.19 172 ASN A C 1
ATOM 1388 O O . ASN A 1 172 ? 12.777 2.607 7.394 1.00 98.19 172 ASN A O 1
ATOM 1392 N N . ASN A 1 173 ? 12.168 0.460 7.732 1.00 98.19 173 ASN A N 1
ATOM 1393 C CA . ASN A 1 173 ? 13.519 -0.060 7.954 1.00 98.19 173 ASN A CA 1
ATOM 1394 C C . ASN A 1 173 ? 14.335 -0.114 6.655 1.00 98.19 173 ASN A C 1
ATOM 1396 O O . ASN A 1 173 ? 15.475 0.353 6.628 1.00 98.19 173 ASN A O 1
ATOM 1400 N N . ASP A 1 174 ? 13.739 -0.603 5.569 1.00 98.25 174 ASP A N 1
ATOM 1401 C CA . ASP A 1 174 ? 14.372 -0.687 4.254 1.00 98.25 174 ASP A CA 1
ATOM 1402 C C . ASP A 1 174 ? 14.712 0.713 3.735 1.00 98.25 174 ASP A C 1
ATOM 1404 O O . ASP A 1 174 ? 15.843 0.966 3.330 1.00 98.25 174 ASP A O 1
ATOM 1408 N N . LEU A 1 175 ? 13.775 1.665 3.834 1.00 98.38 175 LEU A N 1
ATOM 1409 C CA . LEU A 1 175 ? 14.006 3.066 3.469 1.00 98.38 175 LEU A CA 1
ATOM 1410 C C . LEU A 1 175 ? 15.138 3.695 4.286 1.00 98.38 175 LEU A C 1
ATOM 1412 O O . LEU A 1 175 ? 15.905 4.487 3.746 1.00 98.38 175 LEU A O 1
ATOM 1416 N N . LYS A 1 176 ? 15.272 3.345 5.573 1.00 98.12 176 LYS A N 1
ATOM 1417 C CA . LYS A 1 176 ? 16.406 3.801 6.385 1.00 98.12 176 LYS A CA 1
ATOM 1418 C C . LYS A 1 176 ? 17.724 3.234 5.858 1.00 98.12 176 LYS A C 1
ATOM 1420 O O . LYS A 1 176 ? 18.674 3.988 5.689 1.00 98.12 176 LYS A O 1
ATOM 1425 N N . SER A 1 177 ? 17.779 1.930 5.598 1.00 97.62 177 SER A N 1
ATOM 1426 C CA . SER A 1 177 ? 18.982 1.281 5.068 1.00 97.62 177 SER A CA 1
ATOM 1427 C C . SER A 1 177 ? 19.381 1.845 3.698 1.00 97.62 177 SER A C 1
ATOM 1429 O O . SER A 1 177 ? 20.562 2.076 3.439 1.00 97.62 177 SER A O 1
ATOM 1431 N N . LEU A 1 178 ? 18.394 2.121 2.840 1.00 97.00 178 LEU A N 1
ATOM 1432 C CA . LEU A 1 178 ? 18.575 2.745 1.531 1.00 97.00 178 LEU A CA 1
ATOM 1433 C C . LEU A 1 178 ? 19.157 4.159 1.641 1.00 97.00 178 LEU A C 1
ATOM 1435 O O . LEU A 1 178 ? 20.052 4.499 0.869 1.00 97.00 178 LEU A O 1
ATOM 1439 N N . ASP A 1 179 ? 18.693 4.948 2.610 1.00 96.12 179 ASP A N 1
ATOM 1440 C CA . ASP A 1 179 ? 19.218 6.284 2.908 1.00 96.12 179 ASP A CA 1
ATOM 1441 C C . ASP A 1 179 ? 20.664 6.216 3.427 1.00 96.12 179 ASP A C 1
ATOM 1443 O O . ASP A 1 179 ? 21.554 6.877 2.888 1.00 96.12 179 ASP A O 1
ATOM 1447 N N . ASP A 1 180 ? 20.936 5.323 4.388 1.00 96.62 180 ASP A N 1
ATOM 1448 C CA . ASP A 1 180 ? 22.268 5.124 4.977 1.00 96.62 180 ASP A CA 1
ATOM 1449 C C . ASP A 1 180 ? 23.315 4.741 3.905 1.00 96.62 180 ASP A C 1
ATOM 1451 O O . ASP A 1 180 ? 24.462 5.197 3.950 1.00 96.62 180 ASP A O 1
ATOM 1455 N N . ARG A 1 181 ? 22.922 3.946 2.896 1.00 95.50 181 ARG A N 1
ATOM 1456 C CA . ARG A 1 181 ? 23.791 3.554 1.768 1.00 95.50 181 ARG A CA 1
ATOM 1457 C C . ARG A 1 181 ? 23.729 4.492 0.557 1.00 95.50 181 ARG A C 1
ATOM 1459 O O . ARG A 1 181 ? 24.322 4.173 -0.472 1.00 95.50 181 ARG A O 1
ATOM 1466 N N . LYS A 1 182 ? 23.028 5.628 0.659 1.00 94.56 182 LYS A N 1
ATOM 1467 C CA . LYS A 1 182 ? 22.858 6.623 -0.417 1.00 94.56 182 LYS A CA 1
ATOM 1468 C C . LYS A 1 182 ? 22.319 6.021 -1.720 1.00 94.56 182 LYS A C 1
ATOM 1470 O O . LYS A 1 182 ? 22.780 6.359 -2.812 1.00 94.56 182 LYS A O 1
ATOM 1475 N N . ALA A 1 183 ? 21.367 5.097 -1.610 1.00 95.50 183 ALA A N 1
ATOM 1476 C CA . ALA A 1 183 ? 20.650 4.590 -2.771 1.00 95.50 183 ALA A CA 1
ATOM 1477 C C . ALA A 1 183 ? 19.837 5.713 -3.437 1.00 95.50 183 ALA A C 1
ATOM 1479 O O . ALA A 1 183 ? 19.621 6.780 -2.864 1.00 95.50 183 ALA A O 1
ATOM 1480 N N . SER A 1 184 ? 19.367 5.468 -4.655 1.00 94.25 184 SER A N 1
ATOM 1481 C CA . SER A 1 184 ? 18.491 6.398 -5.365 1.00 94.25 184 SER A CA 1
ATOM 1482 C C . SER A 1 184 ? 17.322 5.653 -5.988 1.00 94.25 184 SER A C 1
ATOM 1484 O O . SER A 1 184 ? 17.375 4.440 -6.192 1.00 94.25 184 SER A O 1
ATOM 1486 N N . VAL A 1 185 ? 16.253 6.388 -6.266 1.00 96.62 185 VAL A N 1
ATOM 1487 C CA . VAL A 1 185 ? 15.076 5.884 -6.967 1.00 96.62 185 VAL A CA 1
ATOM 1488 C C . VAL A 1 185 ? 14.615 6.933 -7.961 1.00 96.62 185 VAL A C 1
ATOM 1490 O O . VAL A 1 185 ? 14.733 8.132 -7.717 1.00 96.62 185 VAL A O 1
ATOM 1493 N N . SER A 1 186 ? 14.098 6.479 -9.096 1.00 96.94 186 SER A N 1
ATOM 1494 C CA . SER A 1 186 ? 13.583 7.350 -10.149 1.00 96.94 186 SER A CA 1
ATOM 1495 C C . SER A 1 186 ? 12.115 7.038 -10.416 1.00 96.94 186 SER A C 1
ATOM 1497 O O . SER A 1 186 ? 11.644 5.946 -10.107 1.00 96.94 186 SER A O 1
ATOM 1499 N N . GLY A 1 187 ? 11.382 7.999 -10.979 1.00 96.00 187 GLY A N 1
ATOM 1500 C CA . GLY A 1 187 ? 9.939 7.868 -11.212 1.00 96.00 187 GLY A CA 1
ATOM 1501 C C . GLY A 1 187 ? 9.060 8.277 -10.025 1.00 96.00 187 GLY A C 1
ATOM 1502 O O . GLY A 1 187 ? 7.842 8.333 -10.178 1.00 96.00 187 GLY A O 1
ATOM 1503 N N . ASP A 1 188 ? 9.658 8.625 -8.881 1.00 97.81 188 ASP A N 1
ATOM 1504 C CA . ASP A 1 188 ? 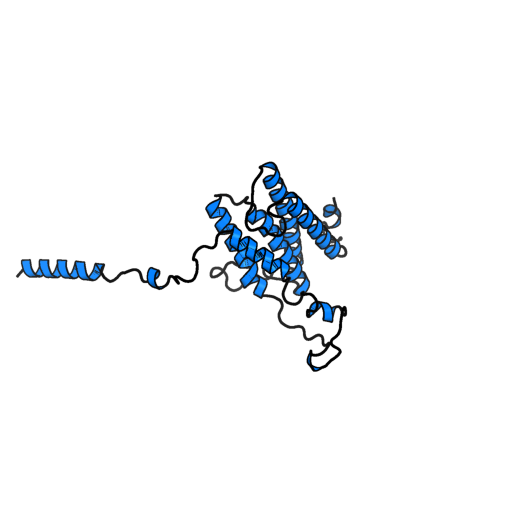8.953 9.202 -7.735 1.00 97.81 188 ASP A CA 1
ATOM 1505 C C . ASP A 1 188 ? 8.738 10.709 -7.913 1.00 97.81 188 ASP A C 1
ATOM 1507 O O . ASP A 1 188 ? 9.683 11.487 -7.808 1.00 97.81 188 ASP A O 1
ATOM 1511 N N . PHE A 1 189 ? 7.491 11.118 -8.148 1.00 96.81 189 PHE A N 1
ATOM 1512 C CA . PHE A 1 189 ? 7.115 12.529 -8.265 1.00 96.81 189 PHE A CA 1
ATOM 1513 C C . PHE A 1 189 ? 6.567 13.140 -6.966 1.00 96.81 189 PHE A C 1
ATOM 1515 O O . PHE A 1 189 ? 6.351 14.349 -6.918 1.00 96.81 189 PHE A O 1
ATOM 1522 N N . PHE A 1 190 ? 6.315 12.347 -5.917 1.00 96.56 190 PHE A N 1
ATOM 1523 C CA . PHE A 1 190 ? 5.853 12.893 -4.638 1.00 96.56 190 PHE A CA 1
ATOM 1524 C C . PHE A 1 190 ? 7.011 13.481 -3.846 1.00 96.56 190 PHE A C 1
ATOM 1526 O O . PHE A 1 190 ? 6.906 14.586 -3.311 1.00 96.56 190 PHE A O 1
ATOM 1533 N N . TYR A 1 191 ? 8.113 12.735 -3.762 1.00 97.81 191 TYR A N 1
ATOM 1534 C CA . TYR A 1 191 ? 9.240 13.099 -2.911 1.00 97.81 191 TYR A CA 1
ATOM 1535 C C . TYR A 1 191 ? 10.575 13.150 -3.648 1.00 97.81 191 TYR A C 1
ATOM 1537 O O . TYR A 1 191 ? 11.586 13.431 -3.007 1.00 97.81 191 TYR A O 1
ATOM 1545 N N . ASN A 1 192 ? 10.590 12.960 -4.972 1.00 97.00 192 ASN A N 1
ATOM 1546 C CA . ASN A 1 192 ? 11.806 12.970 -5.790 1.00 97.00 192 ASN A CA 1
ATOM 1547 C C . ASN A 1 192 ? 12.886 12.013 -5.248 1.00 97.00 192 ASN A C 1
ATOM 1549 O O . ASN A 1 192 ? 14.073 12.329 -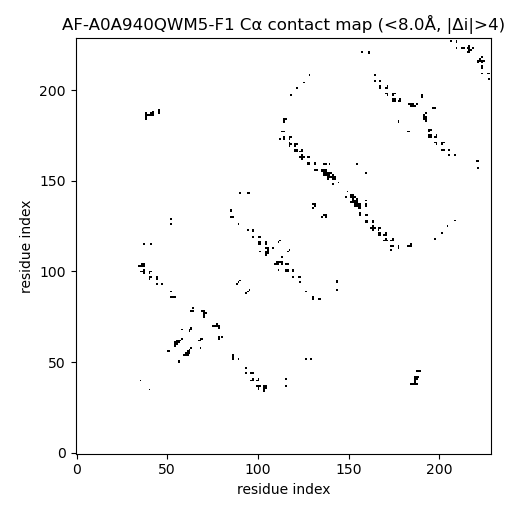5.276 1.00 97.00 192 ASN A O 1
ATOM 1553 N N . GLY A 1 193 ? 12.471 10.863 -4.705 1.00 96.69 193 GLY A N 1
ATOM 1554 C CA . GLY A 1 193 ? 13.362 9.857 -4.134 1.00 96.69 193 GLY A CA 1
ATOM 1555 C C . GLY A 1 193 ? 13.909 10.175 -2.740 1.00 96.69 193 GLY A C 1
ATOM 1556 O O . GLY A 1 193 ? 14.821 9.496 -2.280 1.00 96.69 193 GLY A O 1
ATOM 1557 N N . ASP A 1 194 ? 13.361 11.172 -2.041 1.00 98.31 194 ASP A N 1
ATOM 1558 C CA . ASP A 1 194 ? 13.718 11.492 -0.654 1.00 98.31 194 ASP A CA 1
ATOM 1559 C C . ASP A 1 194 ? 13.165 10.427 0.313 1.00 98.31 194 ASP A C 1
ATOM 1561 O O . ASP A 1 194 ? 11.987 10.426 0.697 1.00 98.31 194 ASP A O 1
ATOM 1565 N N . PHE A 1 195 ? 14.033 9.499 0.722 1.00 98.31 195 PHE A N 1
ATOM 1566 C CA . PHE A 1 195 ? 13.664 8.397 1.611 1.00 98.31 195 PHE A CA 1
ATOM 1567 C C . PHE A 1 195 ? 13.284 8.860 3.016 1.00 98.31 195 PHE A C 1
ATOM 1569 O O . PHE A 1 195 ? 12.447 8.228 3.664 1.00 98.31 195 PHE A O 1
ATOM 1576 N N . THR A 1 196 ? 13.812 9.991 3.487 1.00 98.19 196 THR A N 1
ATOM 1577 C CA . THR A 1 196 ? 13.402 10.557 4.776 1.00 98.19 196 THR A CA 1
ATOM 1578 C C . THR A 1 196 ? 11.929 10.969 4.742 1.00 98.19 196 THR A C 1
ATOM 1580 O O . THR A 1 196 ? 11.191 10.698 5.696 1.00 98.19 196 THR A O 1
ATOM 1583 N N . LYS A 1 197 ? 11.449 11.562 3.644 1.00 98.56 197 LYS A N 1
ATOM 1584 C CA . LYS A 1 197 ? 10.017 11.871 3.474 1.00 98.56 197 LYS A CA 1
ATOM 1585 C C . LYS A 1 197 ? 9.162 10.612 3.352 1.00 98.56 197 LYS A C 1
ATOM 1587 O O . LYS A 1 197 ? 8.128 10.536 4.018 1.00 98.56 197 LYS A O 1
ATOM 1592 N N . TRP A 1 198 ? 9.620 9.600 2.615 1.00 98.50 198 TRP A N 1
ATOM 1593 C CA . TRP A 1 198 ? 8.931 8.306 2.545 1.00 98.50 198 TRP A CA 1
ATOM 1594 C C . TRP A 1 198 ? 8.791 7.633 3.919 1.00 98.50 198 TRP A C 1
ATOM 1596 O O . TRP A 1 198 ? 7.731 7.104 4.260 1.00 98.50 198 TRP A O 1
ATOM 1606 N N . ARG A 1 199 ? 9.816 7.718 4.772 1.00 98.31 199 ARG A N 1
ATOM 1607 C CA . ARG A 1 199 ? 9.736 7.226 6.155 1.00 98.31 199 ARG A CA 1
ATOM 1608 C C . ARG A 1 199 ? 8.725 8.006 6.985 1.00 98.31 199 ARG A C 1
ATOM 1610 O O . ARG A 1 199 ? 7.969 7.409 7.748 1.00 98.31 199 ARG A O 1
ATOM 1617 N N . ARG A 1 200 ? 8.660 9.332 6.833 1.00 98.44 200 ARG A N 1
ATOM 1618 C CA . ARG A 1 200 ? 7.661 10.158 7.535 1.00 98.44 200 ARG A CA 1
ATOM 1619 C C . ARG A 1 200 ? 6.235 9.756 7.161 1.00 98.44 200 ARG A C 1
ATOM 1621 O O . ARG A 1 200 ? 5.431 9.558 8.067 1.00 98.44 200 ARG A O 1
ATOM 1628 N N . VAL A 1 201 ? 5.928 9.580 5.871 1.00 98.12 201 VAL A N 1
ATOM 1629 C CA . VAL A 1 201 ? 4.582 9.142 5.455 1.00 98.12 201 VAL A CA 1
ATOM 1630 C C . VAL A 1 201 ? 4.290 7.707 5.896 1.00 98.12 201 VAL A C 1
ATOM 1632 O O . VAL A 1 201 ? 3.183 7.436 6.353 1.00 98.12 201 VAL A O 1
ATOM 1635 N N . THR A 1 202 ? 5.283 6.813 5.866 1.00 98.44 202 THR A N 1
ATOM 1636 C CA . THR A 1 202 ? 5.136 5.426 6.340 1.00 98.44 202 THR A CA 1
ATOM 1637 C C . THR A 1 202 ? 4.776 5.386 7.824 1.00 98.44 202 THR A C 1
ATOM 1639 O O . THR A 1 202 ? 3.799 4.744 8.206 1.00 98.44 202 THR A O 1
ATOM 1642 N N . ASN A 1 203 ? 5.490 6.142 8.663 1.00 98.12 203 ASN A N 1
ATOM 1643 C CA . ASN A 1 203 ? 5.206 6.225 10.097 1.00 98.12 203 ASN A CA 1
ATOM 1644 C C . ASN A 1 203 ? 3.867 6.920 10.389 1.00 98.12 203 ASN A C 1
ATOM 1646 O O . ASN A 1 203 ? 3.109 6.461 11.242 1.00 98.12 203 ASN A O 1
ATOM 1650 N N . ALA A 1 204 ? 3.531 7.986 9.657 1.00 98.25 204 ALA A N 1
ATOM 1651 C CA . ALA A 1 204 ? 2.239 8.658 9.791 1.00 98.25 204 ALA A CA 1
ATOM 1652 C C . ALA A 1 204 ? 1.070 7.735 9.406 1.00 98.25 204 ALA A C 1
ATOM 1654 O O . ALA A 1 204 ? 0.039 7.712 10.081 1.00 98.25 204 ALA A O 1
ATOM 1655 N N . PHE A 1 205 ? 1.231 6.939 8.346 1.00 98.19 205 PHE A N 1
ATOM 1656 C CA . PHE A 1 205 ? 0.227 5.963 7.946 1.00 98.19 205 PHE A CA 1
ATOM 1657 C C . PHE A 1 205 ? 0.133 4.813 8.951 1.00 98.19 205 PHE A C 1
ATOM 1659 O O . PHE A 1 205 ? -0.973 4.471 9.354 1.00 98.19 205 PHE A O 1
ATOM 1666 N N . LYS A 1 206 ? 1.258 4.292 9.461 1.00 98.25 206 LYS A N 1
ATOM 1667 C CA . LYS A 1 206 ? 1.264 3.313 10.562 1.00 98.25 206 LYS A CA 1
ATOM 1668 C C . LYS A 1 206 ? 0.489 3.829 11.773 1.00 98.25 206 LYS A C 1
ATOM 1670 O O . LYS A 1 206 ? -0.361 3.111 12.291 1.00 98.25 206 LYS A O 1
ATOM 1675 N N . LEU A 1 207 ? 0.704 5.082 12.177 1.00 97.88 207 LEU A N 1
ATOM 1676 C CA . LEU A 1 207 ? -0.059 5.705 13.260 1.00 97.88 207 LEU A CA 1
ATOM 1677 C C . LEU A 1 207 ? -1.568 5.714 12.964 1.00 97.88 207 LEU A C 1
ATOM 1679 O O . LEU A 1 207 ? -2.363 5.359 13.832 1.00 97.88 207 LEU A O 1
ATOM 1683 N N . ARG A 1 208 ? -1.973 6.050 11.732 1.00 97.06 208 ARG A N 1
ATOM 1684 C CA . ARG A 1 208 ? -3.380 5.975 11.301 1.00 97.06 208 ARG A CA 1
ATOM 1685 C C . ARG A 1 208 ? -3.941 4.554 11.424 1.00 97.06 208 ARG A C 1
ATOM 1687 O O . ARG A 1 208 ? -5.041 4.402 11.951 1.00 97.06 208 ARG A O 1
ATOM 1694 N N . VAL A 1 209 ? -3.196 3.533 10.990 1.00 97.94 209 VAL A N 1
ATOM 1695 C CA . VAL A 1 209 ? -3.604 2.121 11.120 1.00 97.94 209 VAL A CA 1
ATOM 1696 C C . VAL A 1 209 ? -3.777 1.738 12.593 1.00 97.94 209 VAL A C 1
ATOM 1698 O O . VAL A 1 209 ? -4.802 1.172 12.962 1.00 97.94 209 VAL A O 1
ATOM 1701 N N . LEU A 1 210 ? -2.827 2.095 13.461 1.00 97.75 210 LEU A N 1
ATOM 1702 C CA . LEU A 1 210 ? -2.905 1.791 14.895 1.00 97.75 210 LEU A CA 1
ATOM 1703 C C . LEU A 1 210 ? -4.098 2.475 15.575 1.00 97.75 210 LEU A C 1
ATOM 1705 O O . LEU A 1 210 ? -4.775 1.853 16.391 1.00 97.75 210 LEU A O 1
ATOM 1709 N N . ILE A 1 211 ? -4.398 3.727 15.217 1.00 97.12 211 ILE A N 1
ATOM 1710 C CA . ILE A 1 211 ? -5.580 4.441 15.720 1.00 97.12 211 ILE A CA 1
ATOM 1711 C C . ILE A 1 211 ? -6.868 3.752 15.254 1.00 97.12 211 ILE A C 1
ATOM 1713 O O . ILE A 1 211 ? -7.771 3.546 16.069 1.00 97.12 211 ILE A O 1
ATOM 1717 N N . ALA A 1 212 ? -6.949 3.346 13.983 1.00 96.00 212 ALA A N 1
ATOM 1718 C CA . ALA A 1 212 ? -8.102 2.615 13.452 1.00 96.00 212 ALA A CA 1
ATOM 1719 C C . ALA A 1 212 ? -8.332 1.284 14.193 1.00 96.00 212 ALA A C 1
ATOM 1721 O O . ALA A 1 212 ? -9.470 0.896 14.452 1.00 96.00 212 ALA A O 1
ATOM 1722 N N . LEU A 1 213 ? -7.247 0.628 14.612 1.00 96.69 213 LEU A N 1
ATOM 1723 C CA . LEU A 1 213 ? -7.268 -0.620 15.373 1.00 96.69 213 LEU A CA 1
ATOM 1724 C C . LEU A 1 213 ? -7.331 -0.427 16.897 1.00 96.69 213 LEU A C 1
ATOM 1726 O O . LEU A 1 213 ? -7.337 -1.414 17.627 1.00 96.69 213 LEU A O 1
ATOM 1730 N N . SER A 1 214 ? -7.413 0.805 17.411 1.00 95.44 214 SER A N 1
ATOM 1731 C CA . SER A 1 214 ? -7.347 1.090 18.858 1.00 95.44 214 SER A CA 1
ATOM 1732 C C . SER A 1 214 ? -8.386 0.327 19.686 1.00 95.44 214 SER A C 1
ATOM 1734 O O . SER A 1 214 ? -8.074 -0.197 20.751 1.00 9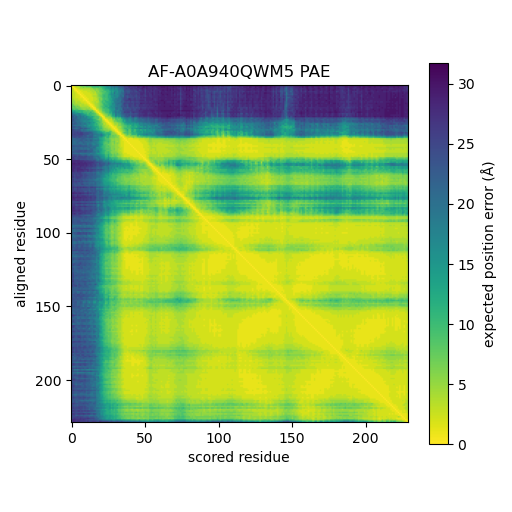5.44 214 SER A O 1
ATOM 1736 N N . LYS A 1 215 ? -9.608 0.155 19.167 1.00 95.25 215 LYS A N 1
ATOM 1737 C CA . LYS A 1 215 ? -10.671 -0.634 19.824 1.00 95.25 215 LYS A CA 1
ATOM 1738 C C . LYS A 1 215 ? -10.417 -2.149 19.831 1.00 95.25 215 LYS A C 1
ATOM 1740 O O . LYS A 1 215 ? -11.213 -2.897 20.392 1.00 95.25 215 LYS A O 1
ATOM 1745 N N . LYS A 1 216 ? -9.343 -2.612 19.192 1.00 94.81 216 LYS A N 1
ATOM 1746 C CA . LYS A 1 216 ? -8.874 -4.004 19.167 1.00 94.81 216 LYS A CA 1
ATOM 1747 C C . LYS A 1 216 ? -7.607 -4.192 20.005 1.00 94.81 216 LYS A C 1
ATOM 1749 O O . LYS A 1 216 ? -6.903 -5.177 19.835 1.00 94.81 216 LYS A O 1
ATOM 1754 N N . GLU A 1 217 ? -7.322 -3.278 20.935 1.00 92.62 217 GLU A N 1
ATOM 1755 C CA . GLU A 1 217 ? -6.117 -3.322 21.774 1.00 92.62 217 GLU A CA 1
ATOM 1756 C C . GLU A 1 217 ? -5.941 -4.595 22.616 1.00 92.62 217 GLU A C 1
ATOM 1758 O O . GLU A 1 217 ? -4.817 -4.913 22.996 1.00 92.62 217 GLU A O 1
ATOM 1763 N N . ALA A 1 218 ? -7.032 -5.307 22.912 1.00 93.94 218 ALA A N 1
ATOM 1764 C CA . ALA A 1 218 ? -7.010 -6.554 23.669 1.00 93.94 218 ALA A CA 1
ATOM 1765 C C . ALA A 1 218 ? -6.587 -7.769 22.821 1.00 93.94 218 ALA A C 1
ATOM 1767 O O . ALA A 1 218 ? -6.361 -8.844 23.372 1.00 93.94 218 ALA A O 1
ATOM 1768 N N . ASP A 1 219 ? -6.487 -7.622 21.496 1.00 94.62 219 ASP A N 1
ATOM 1769 C CA . ASP A 1 219 ? -6.004 -8.685 20.620 1.00 94.62 219 ASP A CA 1
ATOM 1770 C C . ASP A 1 219 ? -4.493 -8.893 20.814 1.00 94.62 219 ASP A C 1
ATOM 1772 O O . ASP A 1 219 ? -3.673 -8.002 20.559 1.00 94.62 219 ASP A O 1
ATOM 1776 N N . ALA A 1 220 ? -4.133 -10.090 21.280 1.00 93.38 220 ALA A N 1
ATOM 1777 C CA . ALA A 1 220 ? -2.767 -10.436 21.659 1.00 93.38 220 ALA A CA 1
ATOM 1778 C C . ALA A 1 220 ? -1.779 -10.463 20.478 1.00 93.38 220 ALA A C 1
ATOM 1780 O O . ALA A 1 220 ? -0.578 -10.276 20.691 1.00 93.38 220 ALA A O 1
ATOM 1781 N N . ASP A 1 221 ? -2.263 -10.656 19.248 1.00 94.56 221 ASP A N 1
ATOM 1782 C CA . ASP A 1 221 ? -1.411 -10.744 18.060 1.00 94.56 221 ASP A CA 1
ATOM 1783 C C . ASP A 1 221 ? -1.152 -9.359 17.466 1.00 94.56 221 ASP A C 1
ATOM 1785 O O . ASP A 1 221 ? -0.031 -9.051 17.047 1.00 94.56 221 ASP A O 1
ATOM 1789 N N . LEU A 1 222 ? -2.165 -8.483 17.481 1.00 92.69 222 LEU A N 1
ATOM 1790 C CA . LEU A 1 222 ? -2.039 -7.117 16.971 1.00 92.69 222 LEU A CA 1
ATOM 1791 C C . LEU A 1 222 ? -1.070 -6.267 17.806 1.00 92.69 222 LEU A C 1
ATOM 1793 O O . LEU A 1 222 ? -0.360 -5.432 17.238 1.00 92.69 222 LEU A O 1
ATOM 1797 N N . LYS A 1 223 ? -1.003 -6.487 19.130 1.00 93.25 223 LYS A N 1
ATOM 1798 C CA . LYS A 1 223 ? -0.075 -5.797 20.055 1.00 93.25 223 LYS A CA 1
ATOM 1799 C C . LYS A 1 223 ? -0.113 -4.269 19.911 1.00 93.25 223 LYS A C 1
ATOM 1801 O O . LYS A 1 223 ? 0.920 -3.603 19.876 1.00 93.25 223 LYS A O 1
ATOM 1806 N N . ILE A 1 224 ? -1.318 -3.708 19.776 1.00 93.31 224 ILE A N 1
ATOM 1807 C CA . ILE A 1 224 ? -1.526 -2.306 19.381 1.00 93.31 224 ILE A CA 1
ATOM 1808 C C . ILE A 1 224 ? -0.800 -1.330 20.315 1.00 93.31 224 ILE A C 1
ATOM 1810 O O . ILE A 1 224 ? -0.078 -0.462 19.832 1.00 93.31 224 ILE A O 1
ATOM 1814 N N . LYS A 1 225 ? -0.914 -1.506 21.639 1.00 91.12 225 LYS A N 1
ATOM 1815 C CA . LYS A 1 225 ? -0.263 -0.629 22.634 1.00 91.12 225 LYS A CA 1
ATOM 1816 C C . LYS A 1 225 ? 1.257 -0.606 22.483 1.00 91.12 225 LYS A C 1
ATOM 1818 O O . LYS A 1 225 ? 1.861 0.458 22.535 1.00 91.12 225 LYS A O 1
ATOM 1823 N N . GLN A 1 226 ? 1.863 -1.771 22.264 1.00 92.19 226 GLN A N 1
ATOM 1824 C CA . GLN A 1 226 ? 3.313 -1.926 22.146 1.00 92.19 226 GLN A CA 1
ATOM 1825 C C . GLN A 1 226 ? 3.867 -1.355 20.835 1.00 92.19 226 GLN A C 1
ATOM 1827 O O . GLN A 1 226 ? 5.071 -1.187 20.715 1.00 92.19 226 GLN A O 1
ATOM 1832 N N . ARG A 1 227 ? 3.019 -1.068 19.840 1.00 91.50 227 ARG A N 1
ATOM 1833 C CA . ARG A 1 227 ? 3.445 -0.541 18.533 1.00 91.50 227 ARG A CA 1
ATOM 1834 C C . ARG A 1 227 ? 3.479 0.989 18.454 1.00 91.50 227 ARG A C 1
ATOM 1836 O O . ARG A 1 227 ? 3.890 1.507 17.417 1.00 91.50 227 ARG A O 1
ATOM 1843 N N . PHE A 1 228 ? 3.037 1.695 19.500 1.00 83.31 228 PHE A N 1
ATOM 1844 C CA . PHE A 1 228 ? 3.116 3.162 19.602 1.00 83.31 228 PHE A CA 1
ATOM 1845 C C . PHE A 1 228 ? 4.487 3.680 20.069 1.00 83.31 228 PHE A C 1
ATOM 1847 O O . PHE A 1 228 ? 4.711 4.888 20.032 1.00 83.31 228 PHE A O 1
ATOM 1854 N N . THR A 1 229 ? 5.373 2.789 20.517 1.00 65.75 229 THR A N 1
ATOM 1855 C CA . THR A 1 229 ? 6.759 3.087 20.913 1.00 65.75 229 THR A CA 1
ATOM 1856 C C . THR A 1 229 ? 7.711 2.888 19.746 1.00 65.75 229 THR A C 1
ATOM 1858 O O . THR A 1 229 ? 8.614 3.731 19.578 1.00 65.75 229 THR A O 1
#

Sequence (229 aa):
MKKIFYLLAVANMIIVSSCQKRFDELQKNPNVSDVAPPNLLLNKLLNDLSAGIGGVEPFGAVARYSQYYCRNYQYYGDNQYNWNNGPFDIYTNTLKNIVQMDKEAERLEKSNQTAYHAIGKFLRAYYFYNLTSLMGDVPLKDALKGSELLQPAYDTQKDVFLQVLAWLDEANNDLKSLDDRKASVSGDFFYNGDFTKWRRVTNAFKLRVLIALSKKEADADLKIKQRFT

Radius of gyration: 25.3 Å; Cα contacts (8 Å, |Δi|>4): 233; chains: 1; bounding box: 56×62×83 Å

Foldseek 3Di:
DVVVVVVVVVVVVVVVVPPPPPPVVVPDDPVDDPADALLQLLLVLVVVVVCPAQQPGDVGVVCLVVPVDFDPDPVVHHSDPPDDDGRPVCLVPHLLSLVRSQVNQCVVVVDSLALSNLVSLQSLLVVLLVRCVVPFWAFDPQGPPPPVDPDGDTDGSVVSLLSSLVSLVSSLVSLVVCVVVVHAGHNDPPCNRPSVVVNVVSVVVSVVSLVVCVVVCVPPSPVSVVVVD

Solvent-accessible surface area (backbone atoms only — not comparable to full-atom values): 13298 Å² total; per-residue (Å²): 110,73,70,57,54,54,52,52,51,53,52,49,60,57,57,70,71,64,77,72,76,58,66,70,67,75,68,54,55,90,91,52,77,97,70,72,58,33,32,62,44,44,33,50,52,53,51,47,60,73,66,47,51,77,52,65,31,90,91,28,59,48,38,41,75,70,61,78,49,79,58,89,48,71,91,84,38,75,80,73,91,78,83,70,86,72,64,62,59,47,57,73,67,46,53,46,44,44,55,49,23,39,53,41,39,24,69,74,69,74,38,85,85,41,59,61,38,26,54,39,28,41,50,49,23,55,52,51,52,52,50,31,73,75,63,37,52,43,57,56,91,42,44,92,50,54,91,84,40,86,77,49,56,68,35,49,43,67,58,50,51,51,51,28,53,49,25,32,54,49,18,39,51,44,33,48,54,37,52,77,70,65,58,77,52,61,45,46,82,88,58,68,48,41,38,71,58,53,35,50,52,35,52,53,49,47,51,51,53,47,60,75,44,49,91,50,48,84,39,81,85,72,39,47,74,75,68,76,116

Nearest PDB structures (foldseek):
  4f7a-assembly1_A  TM=6.909E-01  e=2.924E-02  Phocaeicola vulgatus ATCC 8482

pLDDT: mean 88.49, std 11.61, range [53.19, 98.75]

Mean predicted aligned error: 8.6 Å